Protein AF-A0A7J7GNB8-F1 (afdb_monomer)

Sequence (179 aa):
MQMRELYEKSVKMEMDCGGVETMRVELQQVHADVKELTATRQELTAQVQAMTQDLARVTADLQQAPALKEEIEFLKQHIYTLKVPQVEGASNIFMKTHWSQKLLYRRLNLNELVTNVPIYNTTSGLSFTFRRWATKKTAGSTKNGRDSKPKNLGVKKFGGERVIPGNIIVRQRGTHFHP

Radius of gyration: 41.98 Å; Cα contacts (8 Å, |Δi|>4): 20; chains: 1; bounding box: 108×45×122 Å

Structure (mmCIF, N/CA/C/O backbone):
data_AF-A0A7J7GNB8-F1
#
_entry.id   AF-A0A7J7GNB8-F1
#
loop_
_atom_site.group_PDB
_atom_site.id
_atom_site.type_symbol
_atom_site.label_atom_id
_atom_site.label_alt_id
_atom_site.label_comp_id
_atom_site.label_asym_id
_atom_site.label_entity_id
_atom_site.label_seq_id
_atom_site.pdbx_PDB_ins_code
_atom_site.Cartn_x
_atom_site.Cartn_y
_atom_site.Cartn_z
_atom_site.occupancy
_atom_site.B_iso_or_equiv
_atom_site.auth_seq_id
_atom_site.auth_comp_id
_atom_site.auth_asym_id
_atom_site.auth_atom_id
_atom_site.pdbx_PDB_model_num
ATOM 1 N N . MET A 1 1 ? 46.924 1.437 -67.254 1.00 71.69 1 MET A N 1
ATOM 2 C CA . MET A 1 1 ? 47.395 1.244 -65.863 1.00 71.69 1 MET A CA 1
ATOM 3 C C . MET A 1 1 ? 46.577 2.092 -64.889 1.00 71.69 1 MET A C 1
ATOM 5 O O . MET A 1 1 ? 45.862 1.515 -64.088 1.00 71.69 1 MET A O 1
ATOM 9 N N . GLN A 1 2 ? 46.530 3.418 -65.062 1.00 86.44 2 GLN A N 1
ATOM 10 C CA . GLN A 1 2 ? 45.807 4.360 -64.183 1.00 86.44 2 GLN A CA 1
ATOM 11 C C . GLN A 1 2 ? 44.312 4.053 -63.949 1.00 86.44 2 GLN A C 1
ATOM 13 O O . GLN A 1 2 ? 43.832 4.164 -62.828 1.00 86.44 2 GLN A O 1
ATOM 18 N N . MET A 1 3 ? 43.570 3.616 -64.974 1.00 92.19 3 MET A N 1
ATOM 19 C CA . MET A 1 3 ? 42.132 3.319 -64.837 1.00 92.19 3 MET A CA 1
ATOM 20 C C . MET A 1 3 ? 41.835 2.174 -63.852 1.00 92.19 3 MET A C 1
ATOM 22 O O . MET A 1 3 ? 40.830 2.200 -63.151 1.00 92.19 3 MET A O 1
ATOM 26 N N . ARG A 1 4 ? 42.726 1.177 -63.771 1.00 91.38 4 ARG A N 1
ATOM 27 C CA . ARG A 1 4 ? 42.587 0.043 -62.846 1.00 91.38 4 ARG A CA 1
ATOM 28 C C . ARG A 1 4 ? 42.812 0.483 -61.399 1.00 91.38 4 ARG A C 1
ATOM 30 O O . ARG A 1 4 ? 42.028 0.127 -60.532 1.00 91.38 4 ARG A O 1
ATOM 37 N N . GLU A 1 5 ? 43.827 1.310 -61.164 1.00 92.12 5 GLU A N 1
ATOM 38 C CA . GLU A 1 5 ? 44.117 1.865 -59.837 1.00 92.12 5 GLU A CA 1
ATOM 39 C C . GLU A 1 5 ? 42.980 2.755 -59.320 1.00 92.12 5 GLU A C 1
ATOM 41 O O . GLU A 1 5 ? 42.685 2.754 -58.127 1.00 92.12 5 GLU A O 1
ATOM 46 N N . LEU A 1 6 ? 42.326 3.513 -60.208 1.00 92.19 6 LEU A N 1
ATOM 47 C CA . LEU A 1 6 ? 41.153 4.315 -59.852 1.00 92.19 6 LEU A CA 1
ATOM 48 C C . LEU A 1 6 ? 39.960 3.441 -59.447 1.00 92.19 6 LEU A C 1
ATOM 50 O O . LEU A 1 6 ? 39.294 3.759 -58.467 1.00 92.19 6 LEU A O 1
ATOM 54 N N . TYR A 1 7 ? 39.728 2.331 -60.152 1.00 93.75 7 TYR A N 1
ATOM 55 C CA . TYR A 1 7 ? 38.665 1.381 -59.818 1.00 93.75 7 TYR A CA 1
ATOM 56 C C . TYR A 1 7 ? 38.928 0.649 -58.493 1.00 93.75 7 TYR A C 1
ATOM 58 O O . TYR A 1 7 ? 38.047 0.528 -57.650 1.00 93.75 7 TYR A O 1
ATOM 66 N N . GLU A 1 8 ? 40.161 0.203 -58.252 1.00 94.12 8 GLU A N 1
ATOM 67 C CA . GLU A 1 8 ? 40.524 -0.436 -56.979 1.00 94.12 8 GLU A CA 1
ATOM 68 C C . GLU A 1 8 ? 40.370 0.534 -55.795 1.00 94.12 8 GLU A C 1
ATOM 70 O O . GLU A 1 8 ? 39.886 0.150 -54.728 1.00 94.12 8 GLU A O 1
ATOM 75 N N . LYS A 1 9 ? 40.704 1.818 -55.994 1.00 95.00 9 LYS A N 1
ATOM 76 C CA . LYS A 1 9 ? 40.443 2.874 -55.006 1.00 95.00 9 LYS A CA 1
ATOM 77 C C . LYS A 1 9 ? 38.950 3.118 -54.792 1.00 95.00 9 LYS A C 1
ATOM 79 O O . LYS A 1 9 ? 38.557 3.288 -53.642 1.00 95.00 9 LYS A O 1
ATOM 84 N N . SER A 1 10 ? 38.127 3.124 -55.845 1.00 92.81 10 SER A N 1
ATOM 85 C CA . SER A 1 10 ? 36.680 3.338 -55.700 1.00 92.81 10 SER A CA 1
ATOM 86 C C . SER A 1 10 ? 36.014 2.194 -54.942 1.00 92.81 10 SER A C 1
ATOM 88 O O . SER A 1 10 ? 35.255 2.456 -54.019 1.00 92.81 10 SER A O 1
ATOM 90 N N . VAL A 1 11 ? 36.367 0.941 -55.246 1.00 93.75 11 VAL A N 1
ATOM 91 C CA . VAL A 1 11 ? 35.844 -0.233 -54.527 1.00 93.75 11 VAL A CA 1
ATOM 92 C C . VAL A 1 11 ? 36.234 -0.184 -53.050 1.00 93.75 11 VAL A C 1
ATOM 94 O O . VAL A 1 11 ? 35.399 -0.414 -52.179 1.00 93.75 11 VAL A O 1
ATOM 97 N N . LYS A 1 12 ? 37.485 0.177 -52.742 1.00 93.75 12 LYS A N 1
ATOM 98 C CA . LYS A 1 12 ? 37.917 0.343 -51.351 1.00 93.75 12 LYS A CA 1
ATOM 99 C C . LYS A 1 12 ? 37.142 1.458 -50.639 1.00 93.75 12 LYS A C 1
ATOM 101 O O . LYS A 1 12 ? 36.699 1.254 -49.516 1.00 93.75 12 LYS A O 1
ATOM 106 N N . MET A 1 13 ? 36.939 2.602 -51.296 1.00 91.88 13 MET A N 1
ATOM 107 C CA . MET A 1 13 ? 36.134 3.695 -50.744 1.00 91.88 13 MET A CA 1
ATOM 108 C C . MET A 1 13 ? 34.676 3.286 -50.513 1.00 91.88 13 MET A C 1
ATOM 110 O O . MET A 1 13 ? 34.113 3.658 -49.493 1.00 91.88 13 MET A O 1
ATOM 114 N N . GLU A 1 14 ? 34.069 2.506 -51.410 1.00 91.38 14 GLU A N 1
ATOM 115 C CA . GLU A 1 14 ? 32.712 1.977 -51.221 1.00 91.38 14 GLU A CA 1
ATOM 116 C C . GLU A 1 14 ? 32.628 1.052 -49.998 1.00 91.38 14 GLU A C 1
ATOM 118 O O . GLU A 1 14 ? 31.689 1.161 -49.207 1.00 91.38 14 GLU A O 1
ATOM 123 N N . MET A 1 15 ? 33.633 0.194 -49.794 1.00 91.56 15 MET A N 1
ATOM 124 C CA . MET A 1 15 ? 33.722 -0.655 -48.601 1.00 91.56 15 MET A CA 1
ATOM 125 C C . MET A 1 15 ? 33.897 0.170 -47.317 1.00 91.56 15 MET A C 1
ATOM 127 O O . MET A 1 15 ? 33.187 -0.068 -46.338 1.00 91.56 15 MET A O 1
ATOM 131 N N . ASP A 1 16 ? 34.793 1.162 -47.329 1.00 93.44 16 ASP A N 1
ATOM 132 C CA . ASP A 1 16 ? 35.024 2.062 -46.194 1.00 93.44 16 ASP A CA 1
ATOM 133 C C . ASP A 1 16 ? 33.752 2.876 -45.869 1.00 93.44 16 ASP A C 1
ATOM 135 O O . ASP A 1 16 ? 33.379 3.012 -44.703 1.00 93.44 16 ASP A O 1
ATOM 139 N N . CYS A 1 17 ? 33.022 3.354 -46.885 1.00 90.56 17 CYS A N 1
ATOM 140 C CA . CYS A 1 17 ? 31.737 4.040 -46.718 1.00 90.56 17 CYS A CA 1
ATOM 141 C C . CYS A 1 17 ? 30.661 3.137 -46.097 1.00 90.56 17 CYS A C 1
ATOM 143 O O . CYS A 1 17 ? 29.913 3.597 -45.234 1.00 90.56 17 CYS A O 1
ATOM 145 N N . GLY A 1 18 ? 30.598 1.860 -46.484 1.00 90.81 18 GLY A N 1
ATOM 146 C CA . GLY A 1 18 ? 29.686 0.890 -45.873 1.00 90.81 18 GLY A CA 1
ATOM 147 C C . GLY A 1 18 ? 29.959 0.689 -44.380 1.00 90.81 18 GLY A C 1
ATOM 148 O O . GLY A 1 18 ? 29.028 0.715 -43.577 1.00 90.81 18 GLY A O 1
ATOM 149 N N . GLY A 1 19 ? 31.234 0.571 -43.991 1.00 92.19 19 GLY A N 1
ATOM 150 C CA . GLY A 1 19 ? 31.631 0.477 -42.580 1.00 92.19 19 GLY A CA 1
ATOM 151 C C . GLY A 1 19 ? 31.323 1.745 -41.772 1.00 92.19 19 GLY A C 1
ATOM 152 O O . GLY A 1 19 ? 30.976 1.677 -40.593 1.00 92.19 19 GLY A O 1
ATOM 153 N N . VAL A 1 20 ? 31.397 2.922 -42.397 1.00 93.56 20 VAL A N 1
ATOM 154 C CA . VAL A 1 20 ? 30.980 4.182 -41.759 1.00 93.56 20 VAL A CA 1
ATOM 155 C C . VAL A 1 20 ? 29.468 4.223 -41.533 1.00 93.56 20 VAL A C 1
ATOM 157 O O . VAL A 1 20 ? 29.025 4.684 -40.479 1.00 93.56 20 VAL A O 1
ATOM 160 N N . GLU A 1 21 ? 28.671 3.707 -42.467 1.00 93.12 21 GLU A N 1
ATOM 161 C CA . GLU A 1 21 ? 27.214 3.676 -42.318 1.00 93.12 21 GLU A CA 1
ATOM 162 C C . GLU A 1 21 ? 26.766 2.707 -41.213 1.00 93.12 21 GLU A C 1
ATOM 164 O O . GLU A 1 21 ? 25.868 3.036 -40.437 1.00 93.12 21 GLU A O 1
ATOM 169 N N . THR A 1 22 ? 27.437 1.561 -41.043 1.00 94.38 22 THR A N 1
ATOM 170 C CA . THR A 1 22 ? 27.149 0.658 -39.913 1.00 94.38 22 THR A CA 1
ATOM 171 C C . THR A 1 22 ? 27.445 1.327 -38.572 1.00 94.38 22 THR A C 1
ATOM 173 O O . THR A 1 22 ? 26.598 1.310 -37.679 1.00 94.38 22 THR A O 1
ATOM 176 N N . MET A 1 23 ? 28.592 2.007 -38.448 1.00 94.75 23 MET A N 1
ATOM 177 C CA . MET A 1 23 ? 28.928 2.765 -37.235 1.00 94.75 23 MET A CA 1
ATOM 178 C C . MET A 1 23 ? 27.923 3.891 -36.961 1.00 94.75 23 MET A C 1
ATOM 180 O O . MET A 1 23 ? 27.594 4.170 -35.809 1.00 94.75 23 MET A O 1
ATOM 184 N N . ARG A 1 24 ? 27.403 4.544 -38.007 1.00 96.50 24 ARG A N 1
ATOM 185 C CA . ARG A 1 24 ? 26.375 5.583 -37.872 1.00 96.50 24 ARG A CA 1
ATOM 186 C C . ARG A 1 24 ? 25.093 5.027 -37.252 1.00 96.50 24 ARG A C 1
ATOM 188 O O . ARG A 1 24 ? 24.539 5.669 -36.359 1.00 96.50 24 ARG A O 1
ATOM 195 N N . VAL A 1 25 ? 24.628 3.864 -37.706 1.00 96.94 25 VAL A N 1
ATOM 196 C CA . VAL A 1 25 ? 23.420 3.215 -37.171 1.00 96.94 25 VAL A CA 1
ATOM 197 C C . VAL A 1 25 ? 23.623 2.806 -35.711 1.00 96.94 25 VAL A C 1
ATOM 199 O O . VAL A 1 25 ? 22.766 3.083 -34.874 1.00 96.94 25 VAL A O 1
ATOM 202 N N . GLU A 1 26 ? 24.778 2.232 -35.372 1.00 96.94 26 GLU A N 1
ATOM 203 C CA . GLU A 1 26 ? 25.113 1.881 -33.986 1.00 96.94 26 GLU A CA 1
ATOM 204 C C . GLU A 1 26 ? 25.157 3.115 -33.075 1.00 96.94 26 GLU A C 1
ATOM 206 O O . GLU A 1 26 ? 24.592 3.100 -31.984 1.00 96.94 26 GLU A O 1
ATOM 211 N N . LEU A 1 27 ? 25.745 4.226 -33.533 1.00 96.81 27 LEU A N 1
ATOM 212 C CA . LEU A 1 27 ? 25.749 5.487 -32.784 1.00 96.81 27 LEU A CA 1
ATOM 213 C C . LEU A 1 27 ? 24.339 6.052 -32.577 1.00 96.81 27 LEU A C 1
ATOM 215 O O . LEU A 1 27 ? 24.042 6.591 -31.509 1.00 96.81 27 LEU A O 1
ATOM 219 N N . GLN A 1 28 ? 23.464 5.936 -33.578 1.00 96.56 28 GLN A N 1
ATOM 220 C CA . GLN A 1 28 ? 22.063 6.337 -33.442 1.00 96.56 28 GLN A CA 1
ATOM 221 C C . GLN A 1 28 ? 21.335 5.485 -32.400 1.00 96.56 28 GLN A C 1
ATOM 223 O O . GLN A 1 28 ? 20.591 6.044 -31.590 1.00 96.56 28 GLN A O 1
ATOM 228 N N . GLN A 1 29 ? 21.591 4.175 -32.383 1.00 97.12 29 GLN A N 1
ATOM 229 C CA . GLN A 1 29 ? 21.039 3.269 -31.381 1.00 97.12 29 GLN A CA 1
ATOM 230 C C . GLN A 1 29 ? 21.546 3.614 -29.978 1.00 97.12 29 GLN A C 1
ATOM 232 O O . GLN A 1 29 ? 20.742 3.842 -29.082 1.00 97.12 29 GLN A O 1
ATOM 237 N N . VAL A 1 30 ? 22.861 3.772 -29.799 1.00 98.12 30 VAL A N 1
ATOM 238 C CA . VAL A 1 30 ? 23.454 4.164 -28.510 1.00 98.12 30 VAL A CA 1
ATOM 239 C C . VAL A 1 30 ? 22.873 5.488 -28.016 1.00 98.12 30 VAL A C 1
ATOM 241 O O . VAL A 1 30 ? 22.587 5.645 -26.833 1.00 98.12 30 VAL A O 1
ATOM 244 N N . HIS A 1 31 ? 22.656 6.456 -28.906 1.00 98.00 31 HIS A N 1
ATOM 245 C CA . HIS A 1 31 ? 22.039 7.722 -28.528 1.00 98.00 31 HIS A CA 1
ATOM 246 C C . HIS A 1 31 ? 20.570 7.566 -28.091 1.00 98.00 31 HIS A C 1
ATOM 248 O O . HIS A 1 31 ? 20.122 8.291 -27.199 1.00 98.00 31 HIS A O 1
ATOM 254 N N . ALA A 1 32 ? 19.817 6.638 -28.689 1.00 97.69 32 ALA A N 1
ATOM 255 C CA . ALA A 1 32 ? 18.470 6.296 -28.233 1.00 97.69 32 ALA A CA 1
ATOM 256 C C . ALA A 1 32 ? 18.504 5.636 -26.845 1.00 97.69 32 ALA A C 1
ATOM 258 O O . ALA A 1 32 ? 17.798 6.092 -25.944 1.00 97.69 32 ALA A O 1
ATOM 259 N N . ASP A 1 33 ? 19.397 4.668 -26.642 1.00 97.94 33 ASP A N 1
ATOM 260 C CA . ASP A 1 33 ? 19.565 3.972 -25.364 1.00 97.94 33 ASP A CA 1
ATOM 261 C C . ASP A 1 33 ? 19.976 4.950 -24.252 1.00 97.94 33 ASP A C 1
ATOM 263 O O . ASP A 1 33 ? 19.414 4.942 -23.160 1.00 97.94 33 ASP A O 1
ATOM 267 N N . VAL A 1 34 ? 20.905 5.875 -24.529 1.00 97.81 34 VAL A N 1
ATOM 268 C CA . VAL A 1 34 ? 21.310 6.917 -23.572 1.00 97.81 34 VAL A CA 1
ATOM 269 C C . VAL A 1 34 ? 20.123 7.792 -23.175 1.00 97.81 34 VAL A C 1
ATOM 271 O O . VAL A 1 34 ? 19.977 8.113 -21.996 1.00 97.81 34 VAL A O 1
ATOM 274 N N . LYS A 1 35 ? 19.243 8.158 -24.114 1.00 97.81 35 LYS A N 1
ATOM 275 C CA . LYS A 1 35 ? 18.029 8.921 -23.787 1.00 97.81 35 LYS A CA 1
ATOM 276 C C . LYS A 1 35 ? 17.108 8.137 -22.858 1.00 97.81 35 LYS A C 1
ATOM 278 O O . LYS A 1 35 ? 16.648 8.696 -21.861 1.00 97.81 35 LYS A O 1
ATOM 283 N N . GLU A 1 36 ? 16.884 6.858 -23.130 1.00 97.69 36 GLU A N 1
ATOM 284 C CA . GLU A 1 36 ? 16.064 6.002 -22.272 1.00 97.69 36 GLU A CA 1
ATOM 285 C C . GLU A 1 36 ? 16.681 5.839 -20.873 1.00 97.69 36 GLU A C 1
ATOM 287 O O . GLU A 1 36 ? 16.005 6.055 -19.864 1.00 97.69 36 GLU A O 1
ATOM 292 N N . LEU A 1 37 ? 17.991 5.582 -20.789 1.00 97.62 37 LEU A N 1
ATOM 293 C CA . LEU A 1 37 ? 18.714 5.527 -19.516 1.00 97.62 37 LEU A CA 1
ATOM 294 C C . LEU A 1 37 ? 18.640 6.853 -18.748 1.00 97.62 37 LEU A C 1
ATOM 296 O O . LEU A 1 37 ? 18.547 6.858 -17.520 1.00 97.62 37 LEU A O 1
ATOM 300 N N . THR A 1 38 ? 18.671 7.999 -19.432 1.00 97.69 38 THR A N 1
ATOM 301 C CA . THR A 1 38 ? 18.518 9.292 -18.750 1.00 97.69 38 THR A CA 1
ATOM 302 C C . THR A 1 38 ? 17.114 9.489 -18.189 1.00 97.69 38 THR A C 1
ATOM 304 O O . THR A 1 38 ? 16.990 10.017 -17.083 1.00 97.69 38 THR A O 1
ATOM 307 N N . ALA A 1 39 ? 16.076 9.025 -18.891 1.00 97.56 39 ALA A N 1
ATOM 308 C CA . ALA A 1 39 ? 14.700 9.081 -18.408 1.00 97.56 39 ALA A CA 1
ATOM 309 C C . ALA A 1 39 ? 14.502 8.181 -17.177 1.00 97.56 39 ALA A C 1
ATOM 311 O O . ALA A 1 39 ? 14.007 8.643 -16.149 1.00 97.56 39 ALA A O 1
ATOM 312 N N . THR A 1 40 ? 14.978 6.932 -17.226 1.00 97.75 40 THR A N 1
ATOM 313 C CA . THR A 1 40 ? 14.886 6.006 -16.082 1.00 97.75 40 THR A CA 1
ATOM 314 C C . THR A 1 40 ? 15.691 6.505 -14.881 1.00 97.75 40 THR A C 1
ATOM 316 O O . THR A 1 40 ? 15.222 6.440 -13.744 1.00 97.75 40 THR A O 1
ATOM 319 N N . ARG A 1 41 ? 16.872 7.101 -15.105 1.00 97.50 41 ARG A N 1
ATOM 320 C CA . ARG A 1 41 ? 17.644 7.758 -14.039 1.00 97.50 41 ARG A CA 1
ATOM 321 C C . ARG A 1 41 ? 16.844 8.882 -13.376 1.00 97.50 41 ARG A C 1
ATOM 323 O O . ARG A 1 41 ? 16.878 8.987 -12.148 1.00 97.50 41 ARG A O 1
ATOM 330 N N . GLN A 1 42 ? 16.171 9.728 -14.158 1.00 97.75 42 GLN A N 1
ATOM 331 C CA . GLN A 1 42 ? 15.348 10.830 -13.640 1.00 97.75 42 GLN A CA 1
ATOM 332 C C . GLN A 1 42 ? 14.179 10.309 -12.796 1.00 97.75 42 GLN A C 1
ATOM 334 O O . GLN A 1 42 ? 13.932 10.821 -11.705 1.00 97.75 42 GLN A O 1
ATOM 339 N N . GLU A 1 43 ? 13.512 9.246 -13.246 1.00 97.50 43 GLU A N 1
ATOM 340 C CA . GLU A 1 43 ? 12.431 8.612 -12.489 1.00 97.50 43 GLU A CA 1
ATOM 341 C C . GLU A 1 43 ? 12.928 8.028 -11.160 1.00 97.50 43 GLU A C 1
ATOM 343 O O . GLU A 1 43 ? 12.364 8.314 -10.103 1.00 97.50 43 GLU A O 1
ATOM 348 N N . LEU A 1 44 ? 14.033 7.276 -11.179 1.00 96.62 44 LEU A N 1
ATOM 349 C CA . LEU A 1 44 ? 14.628 6.720 -9.961 1.00 96.62 44 LEU A CA 1
ATOM 350 C C . LEU A 1 44 ? 15.077 7.817 -8.988 1.00 96.62 44 LEU A C 1
ATOM 352 O O . LEU A 1 44 ? 14.916 7.672 -7.777 1.00 96.62 44 LEU A O 1
ATOM 356 N N . THR A 1 45 ? 15.601 8.941 -9.488 1.00 97.19 45 THR A N 1
ATOM 357 C CA . THR A 1 45 ? 15.948 10.078 -8.617 1.00 97.19 45 THR A CA 1
ATOM 358 C C . THR A 1 45 ? 14.711 10.719 -7.994 1.00 97.19 45 THR A C 1
ATOM 360 O O . THR A 1 45 ? 14.750 11.045 -6.807 1.00 97.19 45 THR A O 1
ATOM 363 N N . ALA A 1 46 ? 13.604 10.832 -8.731 1.00 97.00 46 ALA A N 1
ATOM 364 C CA . ALA A 1 46 ? 12.333 11.289 -8.174 1.00 97.00 46 ALA A CA 1
ATOM 365 C C . ALA A 1 46 ? 11.797 10.325 -7.096 1.00 97.00 46 ALA A C 1
ATOM 367 O O . ALA A 1 46 ? 11.381 10.773 -6.026 1.00 97.00 46 ALA A O 1
ATOM 368 N N . GLN A 1 47 ? 11.876 9.007 -7.318 1.00 97.62 47 GLN A N 1
ATOM 369 C CA . GLN A 1 47 ? 11.480 8.003 -6.320 1.00 97.62 47 GLN A CA 1
ATOM 370 C C . GLN A 1 47 ? 12.331 8.088 -5.045 1.00 97.62 47 GLN A C 1
ATOM 372 O O . GLN A 1 47 ? 11.796 8.063 -3.937 1.00 97.62 47 GLN A O 1
ATOM 377 N N . VAL A 1 48 ? 13.652 8.245 -5.176 1.00 96.88 48 VAL A N 1
ATOM 378 C CA . VAL A 1 48 ? 14.551 8.415 -4.022 1.00 96.88 48 VAL A CA 1
ATOM 379 C C . VAL A 1 48 ? 14.228 9.694 -3.246 1.00 96.88 48 VAL A C 1
ATOM 381 O O . VAL A 1 48 ? 14.217 9.671 -2.014 1.00 96.88 48 VAL A O 1
ATOM 384 N N . GLN A 1 49 ? 13.918 10.799 -3.927 1.00 97.19 49 GLN A N 1
ATOM 385 C CA . GLN A 1 49 ? 13.478 12.032 -3.267 1.00 97.19 49 GLN A CA 1
ATOM 386 C C . GLN A 1 49 ? 12.164 11.836 -2.502 1.00 97.19 49 GLN A C 1
ATOM 388 O O . GLN A 1 49 ? 12.069 12.268 -1.353 1.00 97.19 49 GLN A O 1
ATOM 393 N N . ALA A 1 50 ? 11.186 11.140 -3.091 1.00 95.25 50 ALA A N 1
ATOM 394 C CA . ALA A 1 50 ? 9.925 10.824 -2.423 1.00 95.25 50 ALA A CA 1
ATOM 395 C C . ALA A 1 50 ? 10.148 9.962 -1.168 1.00 95.25 50 ALA A C 1
ATOM 397 O O . ALA A 1 50 ? 9.696 10.325 -0.083 1.00 95.25 50 ALA A O 1
ATOM 398 N N . MET A 1 51 ? 10.942 8.888 -1.273 1.00 91.62 51 MET A N 1
ATOM 399 C CA . MET A 1 51 ? 11.291 8.048 -0.119 1.00 91.62 51 MET A CA 1
ATOM 400 C C . MET A 1 51 ? 12.027 8.835 0.971 1.00 91.62 51 MET A C 1
ATOM 402 O O . MET A 1 51 ? 11.790 8.625 2.157 1.00 91.62 51 MET A O 1
ATOM 406 N N . THR A 1 52 ? 12.894 9.775 0.590 1.00 96.38 52 THR A N 1
ATOM 407 C CA . THR A 1 52 ? 13.618 10.626 1.547 1.00 96.38 52 THR A CA 1
ATOM 408 C C . THR A 1 52 ? 12.659 11.540 2.318 1.00 96.38 52 THR A C 1
ATOM 410 O O . THR A 1 52 ? 12.807 11.711 3.528 1.00 96.38 52 THR A O 1
ATOM 413 N N . GLN A 1 53 ? 11.639 12.089 1.649 1.00 96.44 53 GLN A N 1
ATOM 414 C CA . GLN A 1 53 ? 10.592 12.877 2.305 1.00 96.44 53 GLN A CA 1
ATOM 415 C C . GLN A 1 53 ? 9.747 12.024 3.256 1.00 96.44 53 GLN A C 1
ATOM 417 O O . GLN A 1 53 ? 9.450 12.461 4.368 1.00 96.44 53 GLN A O 1
ATOM 422 N N . ASP A 1 54 ? 9.391 10.802 2.859 1.00 93.94 54 ASP A N 1
ATOM 423 C CA . ASP A 1 54 ? 8.624 9.897 3.716 1.00 93.94 54 ASP A CA 1
ATOM 424 C C . ASP A 1 54 ? 9.421 9.467 4.953 1.00 93.94 54 ASP A C 1
ATOM 426 O O . ASP A 1 54 ? 8.877 9.450 6.059 1.00 93.94 54 ASP A O 1
ATOM 430 N N . LEU A 1 55 ? 10.729 9.225 4.817 1.00 93.19 55 LEU A N 1
ATOM 431 C CA . LEU A 1 55 ? 11.607 8.988 5.965 1.00 93.19 55 LEU A CA 1
ATOM 432 C C . LEU A 1 55 ? 11.639 10.188 6.921 1.00 93.19 55 LEU A C 1
ATOM 434 O O . LEU A 1 55 ? 11.612 9.997 8.139 1.00 93.19 55 LEU A O 1
ATOM 438 N N . ALA A 1 56 ? 11.646 11.418 6.401 1.00 93.50 56 ALA A N 1
ATOM 439 C CA . ALA A 1 56 ? 11.578 12.619 7.232 1.00 93.50 56 ALA A CA 1
ATOM 440 C C . ALA A 1 56 ? 10.242 12.719 7.993 1.00 93.50 56 ALA A C 1
ATOM 442 O O . ALA A 1 56 ? 10.243 13.025 9.187 1.00 93.50 56 ALA A O 1
ATOM 443 N N . ARG A 1 57 ? 9.114 12.391 7.345 1.00 93.00 57 ARG A N 1
ATOM 444 C CA . ARG A 1 57 ? 7.785 12.344 7.987 1.00 93.00 57 ARG A CA 1
ATOM 445 C C . ARG A 1 57 ? 7.732 11.307 9.106 1.00 93.00 57 ARG A C 1
ATOM 447 O O . ARG A 1 57 ? 7.387 11.647 10.232 1.00 93.00 57 ARG A O 1
ATOM 454 N N . VAL A 1 58 ? 8.158 10.073 8.830 1.00 90.12 58 VAL A N 1
ATOM 455 C CA . VAL A 1 58 ? 8.190 8.995 9.835 1.00 90.12 58 VAL A CA 1
ATOM 456 C C . VAL A 1 58 ? 9.104 9.361 11.006 1.00 90.12 58 VAL A C 1
ATOM 458 O O . VAL A 1 58 ? 8.785 9.074 12.157 1.00 90.12 58 VAL A O 1
ATOM 461 N N . THR A 1 59 ? 10.221 10.040 10.741 1.00 91.25 59 THR A N 1
ATOM 462 C CA . THR A 1 59 ? 11.112 10.528 11.802 1.00 91.25 59 THR A CA 1
ATOM 463 C C . THR A 1 59 ? 10.416 11.569 12.688 1.00 91.25 59 THR A C 1
ATOM 465 O O . THR A 1 59 ? 10.562 11.513 13.908 1.00 91.25 59 THR A O 1
ATOM 468 N N . ALA A 1 60 ? 9.615 12.473 12.114 1.00 91.19 60 ALA A N 1
ATOM 469 C CA . ALA A 1 60 ? 8.823 13.442 12.876 1.00 91.19 60 ALA A CA 1
ATOM 470 C C . ALA A 1 60 ? 7.706 12.777 13.706 1.00 91.19 60 ALA A C 1
ATOM 472 O O . ALA A 1 60 ? 7.459 13.180 14.842 1.00 91.19 60 ALA A O 1
ATOM 473 N N . ASP A 1 61 ? 7.068 11.724 13.193 1.00 84.88 61 ASP A N 1
ATOM 474 C CA . ASP A 1 61 ? 6.078 10.949 13.955 1.00 84.88 61 ASP A CA 1
ATOM 475 C C . ASP A 1 61 ? 6.733 10.190 15.120 1.00 84.88 61 ASP A C 1
ATOM 477 O O . ASP A 1 61 ? 6.205 10.149 16.234 1.00 84.88 61 ASP A O 1
ATOM 481 N N . LEU A 1 62 ? 7.934 9.640 14.908 1.00 80.12 62 LEU A N 1
ATOM 482 C CA . LEU A 1 62 ? 8.713 8.993 15.967 1.00 80.12 62 LEU A CA 1
ATOM 483 C C . LEU A 1 62 ? 9.145 9.978 17.062 1.00 80.12 62 LEU A C 1
ATOM 485 O O . LEU A 1 62 ? 9.189 9.595 18.232 1.00 80.12 62 LEU A O 1
ATOM 489 N N . GLN A 1 63 ? 9.400 11.245 16.724 1.00 88.81 63 GLN A N 1
ATOM 490 C CA . GLN A 1 63 ? 9.672 12.293 17.717 1.00 88.81 63 GLN A CA 1
ATOM 491 C C . GLN A 1 63 ? 8.470 12.575 18.636 1.00 88.81 63 GLN A C 1
ATOM 493 O O . GLN A 1 63 ? 8.670 13.045 19.754 1.00 88.81 63 GLN A O 1
ATOM 498 N N . GLN A 1 64 ? 7.240 12.246 18.224 1.00 84.50 64 GLN A N 1
ATOM 499 C CA . GLN A 1 64 ? 6.028 12.412 19.044 1.00 84.50 64 GLN A CA 1
ATOM 500 C C . GLN A 1 64 ? 5.760 11.222 19.985 1.00 84.50 64 GLN A C 1
ATOM 502 O O . GLN A 1 64 ? 5.034 11.355 20.973 1.00 84.50 64 GLN A O 1
ATOM 507 N N . ALA A 1 65 ? 6.368 10.060 19.729 1.00 77.06 65 ALA A N 1
ATOM 508 C CA . ALA A 1 65 ? 6.242 8.869 20.570 1.00 77.06 65 ALA A CA 1
ATOM 509 C C . ALA A 1 65 ? 6.562 9.078 22.073 1.00 77.06 65 ALA A C 1
ATOM 511 O O . ALA A 1 65 ? 5.829 8.518 22.896 1.00 77.06 65 ALA A O 1
ATOM 512 N N . PRO A 1 66 ? 7.594 9.847 22.491 1.00 83.31 66 PRO A N 1
ATOM 513 C CA . PRO A 1 66 ? 7.843 10.109 23.912 1.00 83.31 66 PRO A CA 1
ATOM 514 C C . PRO A 1 66 ? 6.701 10.869 24.598 1.00 83.31 66 PRO A C 1
ATOM 516 O O . PRO A 1 66 ? 6.319 10.483 25.699 1.00 83.31 66 PRO A O 1
ATOM 519 N N . ALA A 1 67 ? 6.087 11.859 23.941 1.00 83.12 67 ALA A N 1
ATOM 520 C CA . ALA A 1 67 ? 4.967 12.611 24.516 1.00 83.12 67 ALA A CA 1
ATOM 521 C C . ALA A 1 67 ? 3.742 11.711 24.764 1.00 83.12 67 ALA A C 1
ATOM 523 O O . ALA A 1 67 ? 3.135 11.743 25.833 1.00 83.12 67 ALA A O 1
ATOM 524 N N . LEU A 1 68 ? 3.426 10.824 23.813 1.00 75.94 68 LEU A N 1
ATOM 525 C CA . LEU A 1 68 ? 2.363 9.826 23.985 1.00 75.94 68 LEU A CA 1
ATOM 526 C C . LEU A 1 68 ? 2.684 8.829 25.108 1.00 75.94 68 LEU A C 1
ATOM 528 O O . LEU A 1 68 ? 1.791 8.392 25.835 1.00 75.94 68 LEU A O 1
ATOM 532 N N . LYS A 1 69 ? 3.960 8.461 25.270 1.00 79.44 69 LYS A N 1
ATOM 533 C CA . LYS A 1 69 ? 4.406 7.584 26.358 1.00 79.44 69 LYS A CA 1
ATOM 534 C C . LYS A 1 69 ? 4.233 8.256 27.722 1.00 79.44 69 LYS A C 1
ATOM 536 O O . LYS A 1 69 ? 3.781 7.594 28.654 1.00 79.44 69 LYS A O 1
ATOM 541 N N . GLU A 1 70 ? 4.550 9.543 27.833 1.00 82.75 70 GLU A N 1
ATOM 542 C CA . GLU A 1 70 ? 4.337 10.331 29.051 1.00 82.75 70 GLU A CA 1
ATOM 543 C C . GLU A 1 70 ? 2.848 10.446 29.401 1.00 82.75 70 GLU A C 1
ATOM 545 O O . GLU A 1 70 ? 2.479 10.220 30.553 1.00 82.75 70 GLU A O 1
ATOM 550 N N . GLU A 1 71 ? 1.973 10.684 28.418 1.00 77.00 71 GLU A N 1
ATOM 551 C CA . GLU A 1 71 ? 0.520 10.712 28.637 1.00 77.00 71 GLU A CA 1
ATOM 552 C C . GLU A 1 71 ? -0.009 9.351 29.126 1.00 77.00 71 GLU A C 1
ATOM 554 O O . GLU A 1 71 ? -0.820 9.284 30.052 1.00 77.00 71 GLU A O 1
ATOM 559 N N . ILE A 1 72 ? 0.493 8.243 28.569 1.00 71.94 72 ILE A N 1
ATOM 560 C CA . ILE A 1 72 ? 0.143 6.889 29.025 1.00 71.94 72 ILE A CA 1
ATOM 561 C C . ILE A 1 72 ? 0.604 6.649 30.466 1.00 71.94 72 ILE A C 1
ATOM 563 O O . ILE A 1 72 ? -0.161 6.092 31.256 1.00 71.94 72 ILE A O 1
ATOM 567 N N . GLU A 1 73 ? 1.829 7.035 30.825 1.00 76.69 73 GLU A N 1
ATOM 568 C CA . GLU A 1 73 ? 2.330 6.878 32.196 1.00 76.69 73 GLU A CA 1
ATOM 569 C C . GLU A 1 73 ? 1.553 7.749 33.190 1.00 76.69 73 GLU A C 1
ATOM 571 O O . GLU A 1 73 ? 1.160 7.269 34.256 1.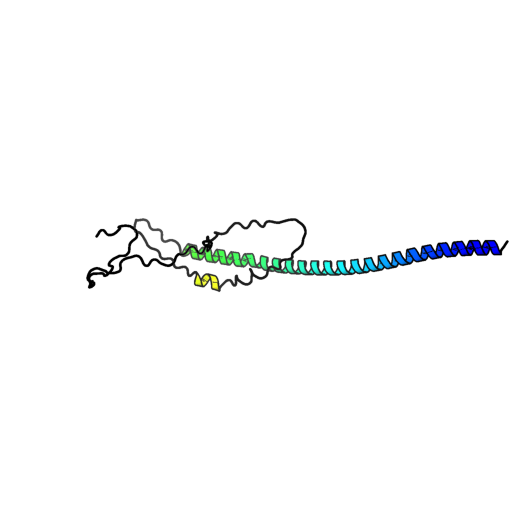00 76.69 73 GLU A O 1
ATOM 576 N N . PHE A 1 74 ? 1.213 8.980 32.809 1.00 76.94 74 PHE A N 1
ATOM 577 C CA . PHE A 1 74 ? 0.336 9.845 33.593 1.00 76.94 74 PHE A CA 1
ATOM 578 C C . PHE A 1 74 ? -1.042 9.203 33.825 1.00 76.94 74 PHE A C 1
ATOM 580 O O . PHE A 1 74 ? -1.532 9.141 34.957 1.00 76.94 74 PHE A O 1
ATOM 587 N N . LEU A 1 75 ? -1.670 8.663 32.775 1.00 73.81 75 LEU A N 1
ATOM 588 C CA . LEU A 1 75 ? -2.966 7.989 32.882 1.00 73.81 75 LEU A CA 1
ATOM 589 C C . LEU A 1 75 ? -2.890 6.713 33.729 1.00 73.81 75 LEU A C 1
ATOM 591 O O . LEU A 1 75 ? -3.803 6.444 34.511 1.00 73.81 75 LEU A O 1
ATOM 595 N N . LYS A 1 76 ? -1.802 5.940 33.624 1.00 66.94 76 LYS A N 1
ATOM 596 C CA . LYS A 1 76 ? -1.571 4.770 34.483 1.00 66.94 76 LYS A CA 1
ATOM 597 C C . LYS A 1 76 ? -1.545 5.169 35.952 1.00 66.94 76 LYS A C 1
ATOM 599 O O . LYS A 1 76 ? -2.240 4.534 36.740 1.00 66.94 76 LYS A O 1
ATOM 604 N N . GLN A 1 77 ? -0.815 6.224 36.316 1.00 62.91 77 GLN A N 1
ATOM 605 C CA . GLN A 1 77 ? -0.754 6.710 37.699 1.00 62.91 77 GLN A CA 1
ATOM 606 C C . GLN A 1 77 ? -2.150 7.044 38.251 1.00 62.91 77 GLN A C 1
ATOM 608 O O . GLN A 1 77 ? -2.475 6.634 39.362 1.00 62.91 77 GLN A O 1
ATOM 613 N N . HIS A 1 78 ? -3.017 7.675 37.452 1.00 57.22 78 HIS A N 1
ATOM 614 C CA . HIS A 1 78 ? -4.401 7.977 37.845 1.00 57.22 78 HIS A CA 1
ATOM 615 C C . HIS A 1 78 ? -5.276 6.725 37.994 1.00 57.22 78 HIS A C 1
ATOM 617 O O . HIS A 1 78 ? -6.161 6.668 38.844 1.00 57.22 78 HIS A O 1
ATOM 623 N N . ILE A 1 79 ? -5.038 5.692 37.186 1.00 56.06 79 ILE A N 1
ATOM 624 C CA . ILE A 1 79 ? -5.737 4.409 37.323 1.00 56.06 79 ILE A CA 1
ATOM 625 C C . ILE A 1 79 ? -5.294 3.685 38.602 1.00 56.06 79 ILE A C 1
ATOM 627 O O . ILE A 1 79 ? -6.139 3.100 39.279 1.00 56.06 79 ILE A O 1
ATOM 631 N N . TYR A 1 80 ? -4.003 3.731 38.951 1.00 50.84 80 TYR A N 1
ATOM 632 C CA . TYR A 1 80 ? -3.481 3.129 40.182 1.00 50.84 80 TYR A CA 1
ATOM 633 C C . TYR A 1 80 ? -3.994 3.837 41.440 1.00 50.84 80 TYR A C 1
ATOM 635 O O . TYR A 1 80 ? -4.365 3.159 42.388 1.00 50.84 80 TYR A O 1
ATOM 643 N N . THR A 1 81 ? -4.099 5.169 41.448 1.00 48.72 81 THR A N 1
ATOM 644 C CA . THR A 1 81 ? -4.664 5.903 42.597 1.00 48.72 81 THR A CA 1
ATOM 645 C C . THR A 1 81 ? -6.166 5.668 42.772 1.00 48.72 81 THR A C 1
ATOM 647 O O . THR A 1 81 ? -6.663 5.666 43.894 1.00 48.72 81 THR A O 1
ATOM 650 N N . LEU A 1 82 ? -6.896 5.413 41.681 1.00 47.03 82 LEU A N 1
ATOM 651 C CA . LEU A 1 82 ? -8.325 5.081 41.718 1.00 47.03 82 LEU A CA 1
ATOM 652 C C . LEU A 1 82 ? -8.609 3.612 42.080 1.00 47.03 82 LEU A C 1
ATOM 654 O O . LEU A 1 82 ? -9.728 3.288 42.484 1.00 47.03 82 LEU A O 1
ATOM 658 N N . LYS A 1 83 ? -7.633 2.707 41.940 1.00 47.66 83 LYS A N 1
ATOM 659 C CA . LYS A 1 83 ? -7.756 1.301 42.344 1.00 47.66 83 LYS A CA 1
ATOM 660 C C . LYS A 1 83 ? -6.955 1.037 43.621 1.00 47.66 83 LYS A C 1
ATOM 662 O O . LYS A 1 83 ? -5.764 0.773 43.546 1.00 47.66 83 LYS A O 1
ATOM 667 N N . VAL A 1 84 ? -7.679 0.990 44.745 1.00 42.66 84 VAL A N 1
ATOM 668 C CA . VAL A 1 84 ? -7.620 0.002 45.854 1.00 42.66 84 VAL A CA 1
ATOM 669 C C . VAL A 1 84 ? -7.895 0.701 47.195 1.00 42.66 84 VAL A C 1
ATOM 671 O O . VAL A 1 84 ? -7.018 1.372 47.729 1.00 42.66 84 VAL A O 1
ATOM 674 N N . PRO A 1 85 ? -9.065 0.475 47.815 1.00 42.50 85 PRO A N 1
ATOM 675 C CA . PRO A 1 85 ? -9.148 0.336 49.259 1.00 42.50 85 PRO A CA 1
ATOM 676 C C . PRO A 1 85 ? -8.795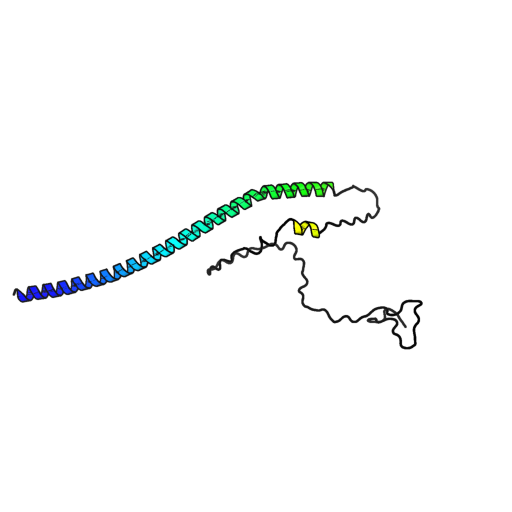 -1.112 49.637 1.00 42.50 85 PRO A C 1
ATOM 678 O O . PRO A 1 85 ? -9.385 -2.064 49.122 1.00 42.50 85 PRO A O 1
ATOM 681 N N . GLN A 1 86 ? -7.801 -1.276 50.508 1.00 46.56 86 GLN A N 1
ATOM 682 C CA . GLN A 1 86 ? -7.467 -2.551 51.141 1.00 46.56 86 GLN A CA 1
ATOM 683 C C . GLN A 1 86 ? -8.621 -2.934 52.079 1.00 46.56 86 GLN A C 1
ATOM 685 O O . GLN A 1 86 ? -9.025 -2.123 52.909 1.00 46.56 86 GLN A O 1
ATOM 690 N N . VAL A 1 87 ? -9.173 -4.142 51.938 1.00 46.47 87 VAL A N 1
ATOM 691 C CA . VAL A 1 87 ? -10.222 -4.647 52.836 1.00 46.47 87 VAL A CA 1
ATOM 692 C C . VAL A 1 87 ? -9.756 -5.971 53.423 1.00 46.47 87 VAL A C 1
ATOM 694 O O . VAL A 1 87 ? -9.791 -7.010 52.7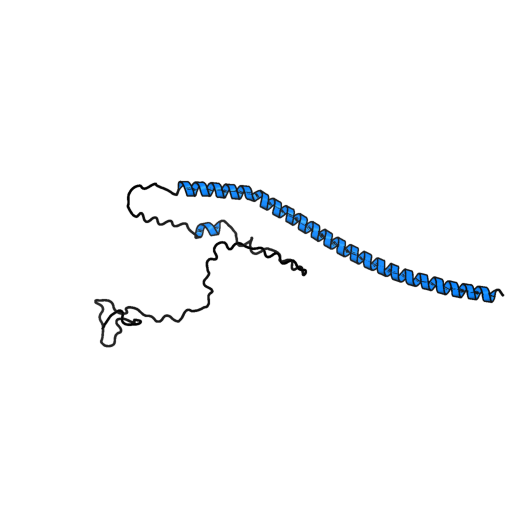64 1.00 46.47 87 VAL A O 1
ATOM 697 N N . GLU A 1 88 ? -9.292 -5.915 54.667 1.00 43.53 88 GLU A N 1
ATOM 698 C CA . GLU A 1 88 ? -9.309 -7.071 55.556 1.00 43.53 88 GLU A CA 1
ATOM 699 C C . GLU A 1 88 ? -10.757 -7.306 55.997 1.00 43.53 88 GLU A C 1
ATOM 701 O O . GLU A 1 88 ? -11.434 -6.386 56.451 1.00 43.53 88 GLU A O 1
ATOM 706 N N . GLY A 1 89 ? -11.237 -8.541 55.871 1.00 41.41 89 GLY A N 1
ATOM 707 C CA . GLY A 1 89 ? -12.537 -8.941 56.406 1.00 41.41 89 GLY A CA 1
ATOM 708 C C . GLY A 1 89 ? -13.628 -9.079 55.347 1.00 41.41 89 GLY A C 1
ATOM 709 O O . GLY A 1 89 ? -13.947 -8.168 54.588 1.00 41.41 89 GLY A O 1
ATOM 710 N N . ALA A 1 90 ? -14.205 -10.274 55.305 1.00 42.91 90 ALA A N 1
ATOM 711 C CA . ALA A 1 90 ? -15.191 -10.714 54.337 1.00 42.91 90 ALA A CA 1
ATOM 712 C C . ALA A 1 90 ? -16.437 -9.812 54.274 1.00 42.91 90 ALA A C 1
ATOM 714 O O . ALA A 1 90 ? -17.230 -9.751 55.208 1.00 42.91 90 ALA A O 1
ATOM 715 N N . SER A 1 91 ? -16.666 -9.184 53.124 1.00 37.94 91 SER A N 1
ATOM 716 C CA . SER A 1 91 ? -18.005 -8.854 52.624 1.00 37.94 91 SER A CA 1
ATOM 717 C C . SER A 1 91 ? -17.919 -8.573 51.121 1.00 37.94 91 SER A C 1
ATOM 719 O O . SER A 1 91 ? -17.057 -7.836 50.650 1.00 37.94 91 SER A O 1
ATOM 721 N N . ASN A 1 92 ? -18.767 -9.241 50.336 1.00 38.06 92 ASN A N 1
ATOM 722 C CA . ASN A 1 92 ? -18.768 -9.151 48.876 1.00 38.06 92 ASN A CA 1
ATOM 723 C C . ASN A 1 92 ? -19.159 -7.735 48.422 1.00 38.06 92 ASN A C 1
ATOM 725 O O . ASN A 1 92 ? -20.340 -7.389 48.416 1.00 38.06 92 ASN A O 1
ATOM 729 N N . ILE A 1 93 ? -18.183 -6.930 47.999 1.00 40.81 93 ILE A N 1
ATOM 730 C CA . ILE A 1 93 ? -18.430 -5.606 47.420 1.00 40.81 93 ILE A CA 1
ATOM 731 C C . ILE A 1 93 ? -18.613 -5.749 45.903 1.00 40.81 93 ILE A C 1
ATOM 733 O O . ILE A 1 93 ? -17.671 -6.015 45.156 1.00 40.81 93 ILE A O 1
ATOM 737 N N . PHE A 1 94 ? -19.839 -5.533 45.427 1.00 30.92 94 PHE A N 1
ATOM 738 C CA . PHE A 1 94 ? -20.145 -5.411 44.001 1.00 30.92 94 PHE A CA 1
ATOM 739 C C . PHE A 1 94 ? -19.731 -4.019 43.490 1.00 30.92 94 PHE A C 1
ATOM 741 O O . PHE A 1 94 ? -20.465 -3.044 43.627 1.00 30.92 94 PHE A O 1
ATOM 748 N N . MET A 1 95 ? -18.555 -3.919 42.867 1.00 36.56 95 MET A N 1
ATOM 749 C CA . MET A 1 95 ? -18.083 -2.697 42.200 1.00 36.56 95 MET A CA 1
ATOM 750 C C . MET A 1 95 ? -18.455 -2.718 40.709 1.00 36.56 95 MET A C 1
ATOM 752 O O . MET A 1 95 ? -17.785 -3.350 39.890 1.00 36.56 95 MET A O 1
ATOM 756 N N . LYS A 1 96 ? -19.523 -2.003 40.329 1.00 36.66 96 LYS A N 1
ATOM 757 C CA . LYS A 1 96 ? -19.841 -1.722 38.917 1.00 36.66 96 LYS A CA 1
ATOM 758 C C . LYS A 1 96 ? -18.916 -0.622 38.394 1.00 36.66 96 LYS A C 1
ATOM 760 O O . LYS A 1 96 ? -19.196 0.560 38.552 1.00 36.66 96 LYS A O 1
ATOM 765 N N . THR A 1 97 ? -17.829 -1.006 37.734 1.00 39.69 97 THR A N 1
ATOM 766 C CA . THR A 1 97 ? -16.971 -0.060 37.006 1.00 39.69 97 THR A CA 1
ATOM 767 C C . THR A 1 97 ? -17.489 0.109 35.576 1.00 39.69 97 THR A C 1
ATOM 769 O O . THR A 1 97 ? -17.217 -0.692 34.688 1.00 39.69 97 THR A O 1
ATOM 772 N N . HIS A 1 98 ? -18.278 1.160 35.342 1.00 31.39 98 HIS A N 1
ATOM 773 C CA . HIS A 1 98 ? -18.625 1.595 33.989 1.00 31.39 98 HIS A CA 1
ATOM 774 C C . HIS A 1 98 ? -17.514 2.502 33.456 1.00 31.39 98 HIS A C 1
ATOM 776 O O . HIS A 1 98 ? -17.561 3.715 33.632 1.00 31.39 98 HIS A O 1
ATOM 782 N N . TRP A 1 99 ? -16.529 1.936 32.760 1.00 33.03 99 TRP A N 1
ATOM 783 C CA . TRP A 1 99 ? -15.720 2.751 31.855 1.00 33.03 99 TRP A CA 1
ATOM 784 C C . TRP A 1 99 ? -16.457 2.859 30.525 1.00 33.03 99 TRP A C 1
ATOM 786 O O . TRP A 1 99 ? -16.714 1.868 29.840 1.00 33.03 99 TRP A O 1
ATOM 796 N N . SER A 1 100 ? -16.864 4.085 30.201 1.00 41.12 100 SER A N 1
ATOM 797 C CA . SER A 1 100 ? -17.552 4.426 28.964 1.00 41.12 100 SER A CA 1
ATOM 798 C C . SER A 1 100 ? -16.662 4.087 27.768 1.00 41.12 100 SER A C 1
ATOM 800 O O . SER A 1 100 ? -15.796 4.869 27.376 1.00 41.12 100 SER A O 1
ATOM 802 N N . GLN A 1 101 ? -16.943 2.950 27.126 1.00 32.09 101 GLN A N 1
ATOM 803 C CA . GLN A 1 101 ? -16.484 2.643 25.767 1.00 32.09 101 GLN A CA 1
ATOM 804 C C . GLN A 1 101 ? -16.772 3.812 24.804 1.00 32.09 101 GLN A C 1
ATOM 806 O O . GLN A 1 101 ? -16.084 3.969 23.808 1.00 32.09 101 GLN A O 1
ATOM 811 N N . LYS A 1 102 ? -17.730 4.695 25.118 1.00 38.47 102 LYS A N 1
ATOM 812 C CA . LYS A 1 102 ? -18.109 5.847 24.294 1.00 38.47 102 LYS A CA 1
ATOM 813 C C . LYS A 1 102 ? -17.116 7.020 24.332 1.00 38.47 102 LYS A C 1
ATOM 815 O O . LYS A 1 102 ? -17.096 7.795 23.382 1.00 38.47 102 LYS A O 1
ATOM 820 N N . LEU A 1 103 ? -16.308 7.172 25.388 1.00 43.34 103 LEU A N 1
ATOM 821 C CA . LEU A 1 103 ? -15.361 8.297 25.512 1.00 43.34 103 LEU A CA 1
ATOM 822 C C . LEU A 1 103 ? -13.978 7.999 24.918 1.00 43.34 103 LEU A C 1
ATOM 824 O O . LEU A 1 103 ? -13.300 8.921 24.474 1.00 43.34 103 LEU A O 1
ATOM 828 N N . LEU A 1 104 ? -13.589 6.725 24.832 1.00 42.12 104 LEU A N 1
ATOM 829 C CA . LEU A 1 104 ? -12.294 6.329 24.266 1.00 42.12 104 LEU A CA 1
ATOM 830 C C . LEU A 1 104 ? -12.266 6.355 22.729 1.00 42.12 104 LEU A C 1
ATOM 832 O O . LEU A 1 104 ? -11.218 6.625 22.153 1.00 42.12 104 LEU A O 1
ATOM 836 N N . TYR A 1 105 ? -13.407 6.180 22.053 1.00 42.72 105 TYR A N 1
ATOM 837 C CA . TYR A 1 105 ? -13.466 6.240 20.583 1.00 42.72 105 TYR A CA 1
ATOM 838 C C . TYR A 1 105 ? -13.596 7.652 19.999 1.00 42.72 105 TYR A C 1
ATOM 840 O O . TYR A 1 105 ? -13.559 7.800 18.783 1.00 42.72 105 TYR A O 1
ATOM 848 N N . ARG A 1 106 ? -13.742 8.699 20.824 1.00 41.44 106 ARG A N 1
ATOM 849 C CA . ARG A 1 106 ? -13.897 10.078 20.323 1.00 41.44 106 ARG A CA 1
ATOM 850 C C . ARG A 1 106 ? -12.597 10.885 20.305 1.00 41.44 106 ARG A C 1
ATOM 852 O O . ARG A 1 106 ? -12.580 11.956 19.715 1.00 41.44 106 ARG A O 1
ATOM 859 N N . ARG A 1 107 ? -11.531 10.401 20.956 1.00 41.78 107 ARG A N 1
ATOM 860 C CA . ARG A 1 107 ? -10.265 11.146 21.114 1.00 41.78 107 ARG A CA 1
ATOM 861 C C . ARG A 1 107 ? -9.114 10.640 20.244 1.00 41.78 107 ARG A C 1
ATOM 863 O O . ARG A 1 107 ? -8.085 11.294 20.175 1.00 41.78 107 ARG A O 1
ATOM 870 N N . LEU A 1 108 ? -9.298 9.513 19.560 1.00 42.97 108 LEU A N 1
ATOM 871 C CA . LEU A 1 108 ? -8.363 9.011 18.562 1.00 42.97 108 LEU A CA 1
ATOM 872 C C . LEU A 1 108 ? -9.126 8.861 17.245 1.00 42.97 108 LEU A C 1
ATOM 874 O O . LEU A 1 108 ? -9.958 7.963 17.116 1.00 42.97 108 LEU A O 1
ATOM 878 N N . ASN A 1 109 ? -8.845 9.735 16.274 1.00 45.66 109 ASN A N 1
ATOM 879 C CA . ASN A 1 109 ? -9.256 9.577 14.874 1.00 45.66 109 ASN A CA 1
ATOM 880 C C . ASN A 1 109 ? -8.506 8.382 14.248 1.00 45.66 109 ASN A C 1
ATOM 882 O O . ASN A 1 109 ? -7.669 8.518 13.365 1.00 45.66 109 ASN A O 1
ATOM 886 N N . LEU A 1 110 ? -8.800 7.173 14.727 1.00 45.56 110 LEU A N 1
ATOM 887 C CA . LEU A 1 110 ? -8.181 5.919 14.285 1.00 45.56 110 LEU A CA 1
ATOM 888 C C . LEU A 1 110 ? -8.599 5.501 12.868 1.00 45.56 110 LEU A C 1
ATOM 890 O O . LEU A 1 110 ? -8.013 4.575 12.313 1.00 45.56 110 LEU A O 1
ATOM 894 N N . ASN A 1 111 ? -9.589 6.172 12.276 1.00 46.09 111 ASN A N 1
ATOM 895 C CA . ASN A 1 111 ? -10.052 5.867 10.925 1.00 46.09 111 ASN A CA 1
ATOM 896 C C . ASN A 1 111 ? -9.121 6.417 9.833 1.00 46.09 111 ASN A C 1
ATOM 898 O O . ASN A 1 111 ? -9.117 5.854 8.748 1.00 46.09 111 ASN A O 1
ATOM 902 N N . GLU A 1 112 ? -8.309 7.446 10.101 1.00 42.69 112 GLU A N 1
ATOM 903 C CA . GLU A 1 112 ? -7.436 8.049 9.074 1.00 42.69 112 GLU A CA 1
ATOM 904 C C . GLU A 1 112 ? -6.076 7.342 8.939 1.00 42.69 112 GLU A C 1
ATOM 906 O O . GLU A 1 112 ? -5.514 7.278 7.848 1.00 42.69 112 GLU A O 1
ATOM 911 N N . LEU A 1 113 ? -5.574 6.726 10.016 1.00 44.78 113 LEU A N 1
ATOM 912 C CA . LEU A 1 113 ? -4.285 6.012 10.028 1.00 44.78 113 LEU A CA 1
ATOM 913 C C . LEU A 1 113 ? -4.341 4.608 9.404 1.00 44.78 113 LEU A C 1
ATOM 915 O O . LEU A 1 113 ? -3.304 4.032 9.086 1.00 44.78 113 LEU A O 1
ATOM 919 N N . VAL A 1 114 ? -5.537 4.032 9.249 1.00 45.81 114 VAL A N 1
ATOM 920 C CA . VAL A 1 114 ? -5.715 2.665 8.723 1.00 45.81 114 VAL A CA 1
ATOM 921 C C . VAL A 1 114 ? -6.082 2.664 7.235 1.00 45.81 114 VAL A C 1
ATOM 923 O O . VAL A 1 114 ? -5.871 1.657 6.564 1.00 45.81 114 VAL A O 1
ATOM 926 N N . THR A 1 115 ? -6.596 3.772 6.693 1.00 43.25 115 THR A N 1
ATOM 927 C CA . THR A 1 115 ? -7.073 3.831 5.301 1.00 43.25 115 THR A CA 1
ATOM 928 C C . THR A 1 115 ? -6.023 4.296 4.294 1.00 43.25 115 THR A C 1
ATOM 930 O O . THR A 1 115 ? -6.174 3.999 3.115 1.00 43.25 115 THR A O 1
ATOM 933 N N . ASN A 1 116 ? -4.949 4.964 4.729 1.00 43.78 116 ASN A N 1
ATOM 934 C CA . ASN A 1 116 ? -3.969 5.588 3.831 1.00 43.78 116 ASN A CA 1
ATOM 935 C C . ASN A 1 116 ? -2.581 4.939 3.917 1.00 43.78 116 ASN A C 1
ATOM 937 O O . ASN A 1 116 ? -1.590 5.604 4.203 1.00 43.78 116 ASN A O 1
ATOM 941 N N . VAL A 1 117 ? -2.497 3.634 3.650 1.00 45.41 117 VAL A N 1
ATOM 942 C CA . VAL A 1 117 ? -1.213 2.996 3.321 1.00 45.41 117 VAL A CA 1
ATOM 943 C C . VAL A 1 117 ? -1.213 2.723 1.816 1.00 45.41 117 VAL A C 1
ATOM 945 O O . VAL A 1 117 ? -1.976 1.859 1.376 1.00 45.41 117 VAL A O 1
ATOM 948 N N . PRO A 1 118 ? -0.422 3.445 1.000 1.00 44.00 118 PRO A N 1
ATOM 949 C CA . PRO A 1 118 ? -0.314 3.138 -0.418 1.00 44.00 118 PRO A CA 1
ATOM 950 C C . PRO A 1 118 ? 0.312 1.750 -0.592 1.00 44.00 118 PRO A C 1
ATOM 952 O O . PRO A 1 118 ? 1.417 1.470 -0.128 1.00 44.00 118 PRO A O 1
ATOM 955 N N . ILE A 1 119 ? -0.436 0.858 -1.241 1.00 41.25 119 ILE A N 1
ATOM 956 C CA . ILE A 1 119 ? 0.028 -0.468 -1.644 1.00 41.25 119 ILE A CA 1
ATOM 957 C C . ILE A 1 119 ? 0.888 -0.274 -2.896 1.00 41.25 119 ILE A C 1
ATOM 959 O O . ILE A 1 119 ? 0.357 -0.160 -3.999 1.00 41.25 119 ILE A O 1
ATOM 963 N N . TYR A 1 120 ? 2.210 -0.239 -2.741 1.00 33.19 120 TYR A N 1
ATOM 964 C CA . TYR A 1 120 ? 3.119 -0.382 -3.877 1.00 33.19 120 TYR A CA 1
ATOM 965 C C . TYR A 1 120 ? 3.238 -1.871 -4.203 1.00 33.19 120 TYR A C 1
ATOM 967 O O . TYR A 1 120 ? 3.841 -2.647 -3.461 1.00 33.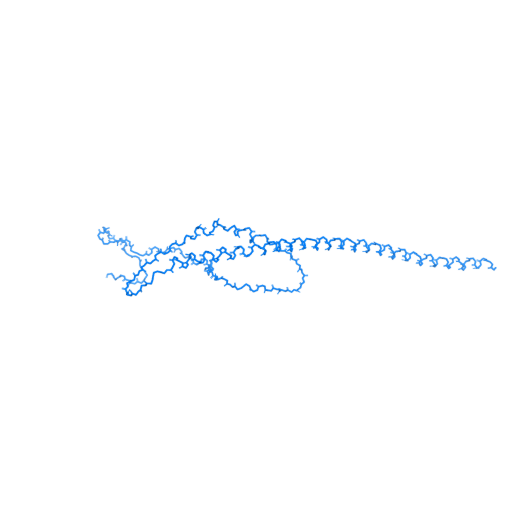19 120 TYR A O 1
ATOM 975 N N . ASN A 1 121 ? 2.587 -2.288 -5.286 1.00 40.91 121 ASN A N 1
ATOM 976 C CA . ASN A 1 121 ? 2.658 -3.654 -5.778 1.00 40.91 121 ASN A CA 1
ATOM 977 C C . ASN A 1 121 ? 3.931 -3.803 -6.624 1.00 40.91 121 ASN A C 1
ATOM 979 O O . ASN A 1 121 ? 3.919 -3.472 -7.806 1.00 40.91 121 ASN A O 1
ATOM 983 N N . THR A 1 122 ? 5.021 -4.284 -6.023 1.00 35.75 122 THR A N 1
ATOM 984 C CA . THR A 1 122 ? 6.233 -4.658 -6.766 1.00 35.75 122 THR A CA 1
ATOM 985 C C . THR A 1 122 ? 6.354 -6.175 -6.809 1.00 35.75 122 THR A C 1
ATOM 987 O O . THR A 1 122 ? 6.533 -6.854 -5.798 1.00 35.75 122 THR A O 1
ATOM 990 N N . THR A 1 123 ? 6.238 -6.706 -8.021 1.00 46.72 123 THR A N 1
ATOM 991 C CA . THR A 1 123 ? 6.495 -8.093 -8.394 1.00 46.72 123 THR A CA 1
ATOM 992 C C . THR A 1 123 ? 7.983 -8.412 -8.295 1.00 46.72 123 THR A C 1
ATOM 994 O O . THR A 1 123 ? 8.711 -8.228 -9.259 1.00 46.72 123 THR A O 1
ATOM 997 N N . SER A 1 124 ? 8.438 -8.923 -7.158 1.00 40.41 124 SER A N 1
ATOM 998 C CA . SER A 1 124 ? 9.583 -9.843 -7.090 1.00 40.41 124 SER A CA 1
ATOM 999 C C . SER A 1 124 ? 9.794 -10.265 -5.648 1.00 40.41 124 SER A C 1
ATOM 1001 O O . SER A 1 124 ? 9.785 -9.440 -4.739 1.00 40.41 124 SER A O 1
ATOM 1003 N N . GLY A 1 125 ? 9.926 -11.575 -5.462 1.00 45.56 125 GLY A N 1
ATOM 1004 C CA . GLY A 1 125 ? 9.838 -12.259 -4.186 1.00 45.56 125 GLY A CA 1
ATOM 1005 C C . GLY A 1 125 ? 10.712 -11.666 -3.092 1.00 45.56 125 GLY A C 1
ATOM 1006 O O . GLY A 1 125 ? 11.916 -11.570 -3.250 1.00 45.56 125 GLY A O 1
ATOM 1007 N N . LEU A 1 126 ? 10.066 -11.343 -1.977 1.00 34.34 126 LEU A N 1
ATOM 1008 C CA . LEU A 1 126 ? 10.467 -11.620 -0.599 1.00 34.34 126 LEU A CA 1
ATOM 1009 C C . LEU A 1 126 ? 9.226 -11.293 0.241 1.00 34.34 126 LEU A C 1
ATOM 1011 O O . LEU A 1 126 ? 8.981 -10.150 0.619 1.00 34.34 126 LEU A O 1
ATOM 1015 N N . SER A 1 127 ? 8.378 -12.300 0.466 1.00 35.28 127 SER A N 1
ATOM 1016 C CA . SER A 1 127 ? 7.192 -12.163 1.313 1.00 35.28 127 SER A CA 1
ATOM 1017 C C . SER A 1 127 ? 7.639 -11.979 2.765 1.00 35.28 127 SER A C 1
ATOM 1019 O O . SER A 1 127 ? 7.723 -12.947 3.523 1.00 35.28 127 SER A O 1
ATOM 1021 N N . PHE A 1 128 ? 7.912 -10.737 3.168 1.00 33.28 128 PHE A N 1
ATOM 1022 C CA . PHE A 1 128 ? 7.978 -10.363 4.575 1.00 33.28 128 PHE A CA 1
ATOM 1023 C C . PHE A 1 128 ? 6.580 -10.533 5.172 1.00 33.28 128 PHE A C 1
ATOM 1025 O O . PHE A 1 128 ? 5.757 -9.620 5.195 1.00 33.28 128 PHE A O 1
ATOM 1032 N 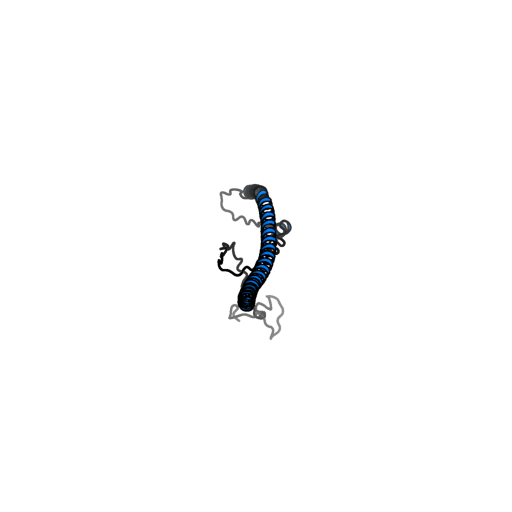N . THR A 1 129 ? 6.289 -11.735 5.665 1.00 35.34 129 THR A N 1
ATOM 1033 C CA . THR A 1 129 ? 5.141 -11.957 6.537 1.00 35.34 129 THR A CA 1
ATOM 1034 C C . THR A 1 129 ? 5.393 -11.200 7.832 1.00 35.34 129 THR A C 1
ATOM 1036 O O . THR A 1 129 ? 6.036 -11.711 8.751 1.00 35.34 129 THR A O 1
ATOM 1039 N N . PHE A 1 130 ? 4.888 -9.970 7.908 1.00 38.00 130 PHE A N 1
ATOM 1040 C CA . PHE A 1 130 ? 4.782 -9.233 9.156 1.00 38.00 130 PHE A CA 1
ATOM 1041 C C . PHE A 1 130 ? 3.894 -10.049 10.104 1.00 38.00 130 PHE A C 1
ATOM 1043 O O . PHE A 1 130 ? 2.664 -10.068 9.992 1.00 38.00 130 PHE A O 1
ATOM 1050 N N . ARG A 1 131 ? 4.523 -10.794 11.019 1.00 40.91 131 ARG A N 1
ATOM 1051 C CA . ARG A 1 131 ? 3.831 -11.582 12.038 1.00 40.91 131 ARG A CA 1
ATOM 1052 C C . ARG A 1 131 ? 3.225 -10.619 13.055 1.00 40.91 131 ARG A C 1
ATOM 1054 O O . ARG A 1 131 ? 3.813 -10.354 14.097 1.00 40.91 131 ARG A O 1
ATOM 1061 N N . ARG A 1 132 ? 2.023 -10.108 12.770 1.00 43.62 132 ARG A N 1
ATOM 1062 C CA . ARG A 1 132 ? 1.180 -9.471 13.789 1.00 43.62 132 ARG A CA 1
ATOM 1063 C C . ARG A 1 132 ? 0.903 -10.502 14.878 1.00 43.62 132 ARG A C 1
ATOM 1065 O O . ARG A 1 132 ? 0.200 -11.484 14.640 1.00 43.62 132 ARG A O 1
ATOM 1072 N N . TRP A 1 133 ? 1.418 -10.276 16.083 1.00 38.47 133 TRP A N 1
ATOM 1073 C CA . TRP A 1 133 ? 0.818 -10.885 17.261 1.00 38.47 133 TRP A CA 1
ATOM 1074 C C . TRP A 1 133 ? -0.628 -10.411 17.346 1.00 38.47 133 TRP A C 1
ATOM 1076 O O . TRP A 1 133 ? -0.916 -9.216 17.294 1.00 38.47 133 TRP A O 1
ATOM 1086 N N . ALA A 1 134 ? -1.544 -11.373 17.396 1.00 47.69 134 ALA A N 1
ATOM 1087 C CA . ALA A 1 134 ? -2.957 -11.107 17.549 1.00 47.69 134 ALA A CA 1
ATOM 1088 C C . ALA A 1 134 ? -3.182 -10.471 18.925 1.00 47.69 134 ALA A C 1
ATOM 1090 O O . ALA A 1 134 ? -3.254 -11.168 19.936 1.00 47.69 134 ALA A O 1
ATOM 1091 N N . THR A 1 135 ? -3.320 -9.148 18.975 1.00 57.25 135 THR A N 1
ATOM 1092 C CA . THR A 1 135 ? -4.032 -8.513 20.081 1.00 57.25 135 THR A CA 1
ATOM 1093 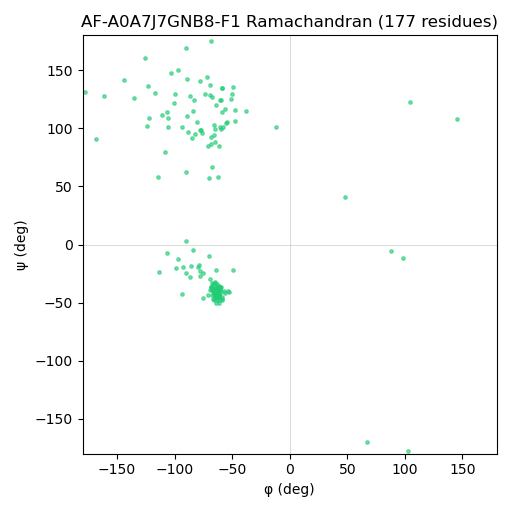C C . THR A 1 135 ? -5.444 -9.073 20.033 1.00 57.25 135 THR A C 1
ATOM 1095 O O . THR A 1 135 ? -6.043 -9.111 18.958 1.00 57.25 135 THR A O 1
ATOM 1098 N N . LYS A 1 136 ? -5.871 -9.658 21.165 1.00 47.09 136 LYS A N 1
ATOM 1099 C CA . LYS A 1 136 ? -7.088 -10.459 21.364 1.00 47.09 136 LYS A CA 1
ATOM 1100 C C . LYS A 1 136 ? -8.024 -10.331 20.165 1.00 47.09 136 LYS A C 1
ATOM 1102 O O . LYS A 1 136 ? -8.709 -9.316 20.043 1.00 47.09 136 LYS A O 1
ATOM 1107 N N . LYS A 1 137 ? -8.045 -11.337 19.272 1.00 47.81 137 LYS A N 1
ATOM 1108 C CA . LYS A 1 137 ? -9.168 -11.454 18.345 1.00 47.81 137 LYS A CA 1
ATOM 1109 C C . LYS A 1 137 ? -10.368 -11.500 19.275 1.00 47.81 137 LYS A C 1
ATOM 1111 O O . LYS A 1 137 ? -10.595 -12.512 19.935 1.00 47.81 137 LYS A O 1
ATOM 1116 N N . THR A 1 138 ? -11.115 -10.405 19.380 1.00 50.66 138 THR A N 1
ATOM 1117 C CA . THR A 1 138 ? -12.545 -10.537 19.576 1.00 50.66 138 THR A CA 1
ATOM 1118 C C . THR A 1 138 ? -12.898 -11.551 18.514 1.00 50.66 138 THR A C 1
ATOM 1120 O O . THR A 1 138 ? -12.743 -11.272 17.324 1.00 50.66 138 THR A O 1
ATOM 1123 N N . ALA A 1 139 ? -13.169 -12.783 18.936 1.00 53.50 139 ALA A N 1
ATOM 1124 C CA . ALA A 1 139 ? -13.778 -13.761 18.080 1.00 53.50 139 ALA A CA 1
ATOM 1125 C C . ALA A 1 139 ? -15.118 -13.121 17.737 1.00 53.50 139 ALA A C 1
ATOM 1127 O O . ALA A 1 139 ? -16.115 -13.299 18.430 1.00 53.50 139 ALA A O 1
ATOM 1128 N N . GLY A 1 140 ? -15.109 -12.259 16.719 1.00 54.56 140 GLY A N 1
ATOM 1129 C CA . GLY A 1 140 ? -16.279 -11.995 15.936 1.00 54.56 140 GLY A CA 1
ATOM 1130 C C . GLY A 1 140 ? -16.668 -13.383 15.502 1.00 54.56 140 GLY A C 1
ATOM 1131 O O . GLY A 1 140 ? -15.942 -14.006 14.726 1.00 54.56 140 GLY A O 1
ATOM 1132 N N . SER A 1 141 ? -17.725 -13.900 16.131 1.00 56.78 141 SER A N 1
ATOM 1133 C CA . SER A 1 141 ? -18.446 -15.054 15.638 1.00 56.78 141 SER A CA 1
ATOM 1134 C C . SER A 1 141 ? -18.465 -14.885 14.131 1.00 56.78 141 SER A C 1
ATOM 1136 O O . SER A 1 141 ? -18.961 -13.863 13.641 1.00 56.78 141 SER A O 1
ATOM 1138 N N . THR A 1 142 ? -17.808 -15.790 13.399 1.00 54.75 142 THR A N 1
ATOM 1139 C CA . THR A 1 142 ? -18.014 -15.860 11.959 1.00 54.75 142 THR A CA 1
ATOM 1140 C C . THR A 1 142 ? -19.521 -15.839 11.816 1.00 54.75 142 THR A C 1
ATOM 1142 O O . THR A 1 142 ? -20.175 -16.732 12.362 1.00 54.75 142 THR A O 1
ATOM 1145 N N . LYS A 1 143 ? -20.085 -14.796 11.198 1.00 59.69 143 LYS A N 1
ATOM 1146 C CA . LYS A 1 143 ? -21.519 -14.725 10.919 1.00 59.69 143 LYS A CA 1
ATOM 1147 C C . LYS A 1 143 ? -21.833 -15.761 9.834 1.00 59.69 143 LYS A C 1
ATOM 1149 O O . LYS A 1 143 ? -22.344 -15.429 8.775 1.00 59.69 143 LYS A O 1
ATOM 1154 N N . ASN A 1 144 ? -21.519 -17.031 10.083 1.00 60.34 144 ASN A N 1
ATOM 1155 C CA . ASN A 1 144 ? -22.260 -18.141 9.535 1.00 60.34 144 ASN A CA 1
ATOM 1156 C C . ASN A 1 144 ? -23.657 -17.871 10.064 1.00 60.34 144 ASN A C 1
ATOM 1158 O O . ASN A 1 144 ? -23.861 -18.038 11.264 1.00 60.34 144 ASN A O 1
ATOM 1162 N N . GLY A 1 145 ? -24.538 -17.323 9.225 1.00 67.19 145 GLY A N 1
ATOM 1163 C CA . GLY A 1 145 ? -25.904 -16.908 9.549 1.00 67.19 145 GLY A CA 1
ATOM 1164 C C . GLY A 1 145 ? -26.778 -18.080 9.995 1.00 67.19 145 GLY A C 1
ATOM 1165 O O . GLY A 1 145 ? -27.787 -18.390 9.378 1.00 67.19 145 GLY A O 1
ATOM 1166 N N . ARG A 1 146 ? -26.358 -18.763 11.057 1.00 70.06 146 ARG A N 1
ATOM 1167 C CA . ARG A 1 146 ? -27.011 -19.865 11.741 1.00 70.06 146 ARG A CA 1
ATOM 1168 C C . ARG A 1 146 ? -27.881 -19.258 12.823 1.00 70.06 146 ARG A C 1
ATOM 1170 O O . ARG A 1 146 ? -27.651 -19.476 14.007 1.00 70.06 146 ARG A O 1
ATOM 1177 N N . ASP A 1 147 ? -28.852 -18.467 12.399 1.00 79.00 147 ASP A N 1
ATOM 1178 C CA . ASP A 1 147 ? -29.996 -18.192 13.245 1.00 79.00 147 ASP A CA 1
ATOM 1179 C C . ASP A 1 147 ? -31.238 -18.734 12.550 1.00 79.00 147 ASP A C 1
ATOM 1181 O O . ASP A 1 147 ? -31.448 -18.549 11.350 1.00 79.00 147 ASP A O 1
ATOM 1185 N N . SER A 1 148 ? -32.029 -19.489 13.299 1.00 81.38 148 SER A N 1
ATOM 1186 C CA . SER A 1 148 ? -33.284 -20.038 12.802 1.00 81.38 148 SER A CA 1
ATOM 1187 C C . SER A 1 148 ? -34.412 -19.121 13.245 1.00 81.38 148 SER A C 1
ATOM 1189 O O . SER A 1 148 ? -34.329 -18.511 14.307 1.00 81.38 148 SER A O 1
ATOM 1191 N N . LYS A 1 149 ? -35.501 -19.043 12.470 1.00 88.12 149 LYS A N 1
ATOM 1192 C CA . LYS A 1 149 ? -36.668 -18.245 12.878 1.00 88.12 149 LYS A CA 1
ATOM 1193 C C . LYS A 1 149 ? -37.077 -18.591 14.323 1.00 88.12 149 LYS A C 1
ATOM 1195 O O . LYS A 1 149 ? -37.173 -19.788 14.639 1.00 88.12 149 LYS A O 1
ATOM 1200 N N . PRO A 1 150 ? -37.367 -17.586 15.172 1.00 88.62 150 PRO A N 1
ATOM 1201 C CA . PRO A 1 150 ? -37.689 -17.813 16.574 1.00 88.62 150 PRO A CA 1
ATOM 1202 C C . PRO A 1 150 ? -38.906 -18.734 16.698 1.00 88.62 150 PRO A C 1
ATOM 1204 O O . PRO A 1 150 ? -39.903 -18.587 15.993 1.00 88.62 150 PRO A O 1
ATOM 1207 N N . LYS A 1 151 ? -38.822 -19.720 17.596 1.00 91.56 151 LYS A N 1
ATOM 1208 C CA . LYS A 1 151 ? -39.873 -20.738 17.792 1.00 91.56 151 LYS A CA 1
ATOM 1209 C C . LYS A 1 151 ? -40.921 -20.346 18.839 1.00 91.56 151 LYS A C 1
ATOM 1211 O O . LYS A 1 151 ? -41.808 -21.145 19.125 1.00 91.56 151 LYS A O 1
ATOM 1216 N N . ASN A 1 152 ? -40.825 -19.137 19.401 1.00 94.44 152 ASN A N 1
ATOM 1217 C CA . ASN A 1 152 ? -41.782 -18.557 20.352 1.00 94.44 152 ASN A CA 1
ATOM 1218 C C . ASN A 1 152 ? -42.169 -19.508 21.500 1.00 94.44 152 ASN A C 1
ATOM 1220 O O . ASN A 1 152 ? -43.340 -19.587 21.888 1.00 94.44 152 ASN A O 1
ATOM 1224 N N . LEU A 1 153 ? -41.184 -20.237 22.029 1.00 94.94 153 LEU A N 1
ATOM 1225 C CA . LEU A 1 153 ? -41.326 -21.094 23.206 1.00 94.94 153 LEU A CA 1
ATOM 1226 C C . LEU A 1 153 ? -41.557 -20.245 24.472 1.00 94.94 153 LEU A C 1
ATOM 1228 O O . LEU A 1 153 ? -41.553 -19.015 24.417 1.00 94.94 153 LEU A O 1
ATOM 1232 N N . GLY A 1 154 ? -41.798 -20.900 25.601 1.00 95.12 154 GLY A N 1
ATOM 1233 C CA . GLY A 1 154 ? -42.026 -20.285 26.903 1.00 95.12 154 GLY A CA 1
ATOM 1234 C C . GLY A 1 154 ? -43.492 -20.244 27.332 1.00 95.12 154 GLY A C 1
ATOM 1235 O O . GLY A 1 154 ? -44.392 -20.746 26.646 1.00 95.12 154 GLY A O 1
ATOM 1236 N N . VAL A 1 155 ? -43.704 -19.642 28.499 1.00 94.31 155 VAL A N 1
ATOM 1237 C CA . VAL A 1 155 ? -45.007 -19.486 29.153 1.00 94.31 155 VAL A CA 1
ATOM 1238 C C . VAL A 1 155 ? -45.872 -18.497 28.371 1.00 94.31 155 VAL A C 1
ATOM 1240 O O . VAL A 1 155 ? -45.384 -17.483 27.872 1.00 94.31 155 VAL A O 1
ATOM 1243 N N . LYS A 1 156 ? -47.150 -18.835 28.205 1.00 95.31 156 LYS A N 1
ATOM 1244 C CA . LYS A 1 156 ? -48.163 -18.039 27.496 1.00 95.31 156 LYS A CA 1
ATOM 1245 C C . LYS A 1 156 ? -49.256 -17.521 28.420 1.00 95.31 156 LYS A C 1
ATOM 1247 O O . LYS A 1 156 ? -49.882 -16.524 28.079 1.00 95.31 156 LYS A O 1
ATOM 1252 N N . LYS A 1 157 ? -49.470 -18.185 29.556 1.00 93.62 157 LYS A N 1
ATOM 1253 C CA . LYS A 1 157 ? -50.402 -17.783 30.606 1.00 93.62 157 LYS A CA 1
ATOM 1254 C C . LYS A 1 157 ? -49.738 -17.934 31.963 1.00 93.62 157 LYS A C 1
ATOM 1256 O O . LYS A 1 157 ? -49.223 -19.009 32.265 1.00 93.62 157 LYS A O 1
ATOM 1261 N N . PHE A 1 158 ? -49.732 -16.860 32.744 1.00 93.31 158 PHE A N 1
ATOM 1262 C CA . PHE A 1 158 ? -49.258 -16.878 34.123 1.00 93.31 158 PHE A CA 1
ATOM 1263 C C . PHE A 1 158 ? -50.404 -17.194 35.095 1.00 93.31 158 PHE A C 1
ATOM 1265 O O . PHE A 1 158 ? -51.576 -17.243 34.713 1.00 93.31 158 PHE A O 1
ATOM 1272 N N . GLY A 1 159 ? -50.066 -17.453 36.359 1.00 92.75 159 GLY A N 1
ATOM 1273 C CA . GLY A 1 159 ? -51.060 -17.734 37.395 1.00 92.75 159 GLY A CA 1
ATOM 1274 C C . GLY A 1 159 ? -52.043 -16.572 37.567 1.00 92.75 159 GLY A C 1
ATOM 1275 O O . GLY A 1 159 ? -51.635 -15.416 37.603 1.00 92.75 159 GLY A O 1
ATOM 1276 N N . GLY A 1 160 ? -53.338 -16.884 37.660 1.00 91.00 160 GLY A N 1
ATOM 1277 C CA . GLY A 1 160 ? -54.406 -15.889 37.826 1.00 91.00 160 GLY A CA 1
ATOM 1278 C C . GLY A 1 160 ? -54.974 -15.317 36.522 1.00 91.00 160 GLY A C 1
ATOM 1279 O O . GLY A 1 160 ? -55.974 -14.604 36.557 1.00 91.00 160 GLY A O 1
ATOM 1280 N N . GLU A 1 161 ? -54.408 -15.652 35.361 1.00 93.81 161 GLU A N 1
ATOM 1281 C CA . GLU A 1 161 ? -55.005 -15.277 34.079 1.00 93.81 161 GLU A CA 1
ATOM 1282 C C . GLU A 1 161 ? -56.188 -16.181 33.704 1.00 93.81 161 GLU A C 1
ATOM 1284 O O . GLU A 1 161 ? -56.142 -17.401 33.859 1.00 93.81 161 GLU A O 1
ATOM 1289 N N . ARG A 1 162 ? -57.247 -15.596 33.129 1.00 93.44 162 ARG A N 1
ATOM 1290 C CA . ARG A 1 162 ? -58.401 -16.355 32.625 1.00 93.44 162 ARG A CA 1
ATOM 1291 C C . ARG A 1 162 ? -58.012 -17.174 31.385 1.00 93.44 162 ARG A C 1
ATOM 1293 O O . ARG A 1 162 ? -57.475 -16.633 30.414 1.00 93.44 162 ARG A O 1
ATOM 1300 N N . VAL A 1 163 ? -58.331 -18.470 31.399 1.00 94.31 163 VAL A N 1
ATOM 1301 C CA . VAL A 1 163 ? -58.056 -19.427 30.314 1.00 94.31 163 VAL A CA 1
ATOM 1302 C C . VAL A 1 163 ? -59.367 -20.077 29.864 1.00 94.31 163 VAL A C 1
ATOM 1304 O O . VAL A 1 163 ? -60.206 -20.425 30.689 1.00 94.31 163 VAL A O 1
ATOM 1307 N N . ILE A 1 164 ? -59.555 -20.206 28.550 1.00 95.50 164 ILE A N 1
ATOM 1308 C CA . ILE A 1 164 ? -60.685 -20.911 27.925 1.00 95.50 164 ILE A CA 1
ATOM 1309 C C . ILE A 1 164 ? -60.165 -22.277 27.440 1.00 95.50 164 ILE A C 1
ATOM 1311 O O . ILE A 1 164 ? -58.989 -22.353 27.060 1.00 95.50 164 ILE A O 1
ATOM 1315 N N . PRO A 1 165 ? -60.979 -23.352 27.436 1.00 95.12 165 PRO A N 1
ATOM 1316 C CA . PRO A 1 165 ? -60.576 -24.628 26.850 1.00 95.12 165 PRO A CA 1
ATOM 1317 C C . PRO A 1 165 ? -60.017 -24.453 25.430 1.00 95.12 165 PRO A C 1
ATOM 1319 O O . PRO A 1 165 ? -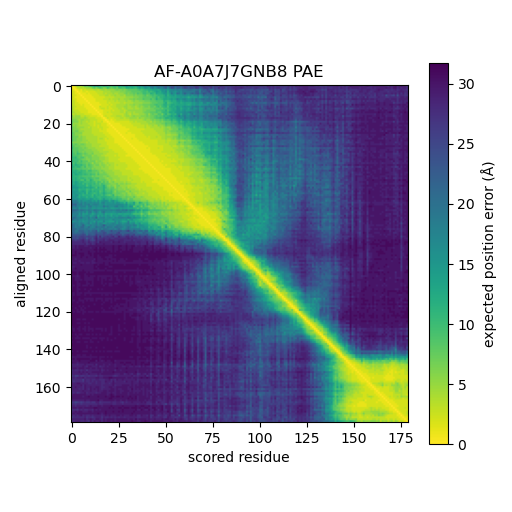60.621 -23.780 24.598 1.00 95.12 165 PRO A O 1
ATOM 1322 N N . GLY A 1 166 ? -58.840 -25.028 25.172 1.00 93.38 166 GLY A N 1
ATOM 1323 C CA . GLY A 1 166 ? -58.112 -24.891 23.901 1.00 93.38 166 GLY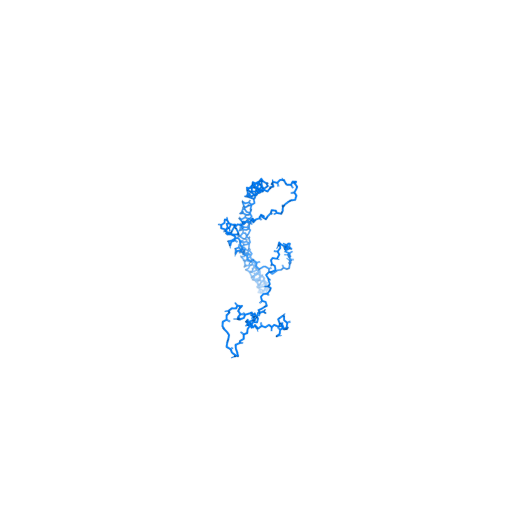 A CA 1
ATOM 1324 C C . GLY A 1 166 ? -56.986 -23.846 23.901 1.00 93.38 166 GLY A C 1
ATOM 1325 O O . GLY A 1 166 ? -56.149 -23.853 22.999 1.00 93.38 166 GLY A O 1
ATOM 1326 N N . ASN A 1 167 ? -56.893 -22.989 24.921 1.00 94.75 167 ASN A N 1
ATOM 1327 C CA . ASN A 1 167 ? -55.768 -22.063 25.058 1.00 94.75 167 ASN A CA 1
ATOM 1328 C C . ASN A 1 167 ? -54.471 -22.785 25.459 1.00 94.75 167 ASN A C 1
ATOM 1330 O O . ASN A 1 167 ? -54.459 -23.699 26.280 1.00 94.75 167 ASN A O 1
ATOM 1334 N N . ILE A 1 168 ? -53.345 -22.303 24.931 1.00 94.62 168 ILE A N 1
ATOM 1335 C CA . ILE A 1 168 ? -52.010 -22.814 25.262 1.00 94.62 168 ILE A CA 1
ATOM 1336 C C . ILE A 1 168 ? -51.479 -22.089 26.501 1.00 94.62 168 ILE A C 1
ATOM 1338 O O . ILE A 1 168 ? -51.424 -20.861 26.507 1.00 94.62 168 ILE A O 1
ATOM 1342 N N . ILE A 1 169 ? -51.036 -22.845 27.511 1.00 93.75 169 ILE A N 1
ATOM 1343 C CA 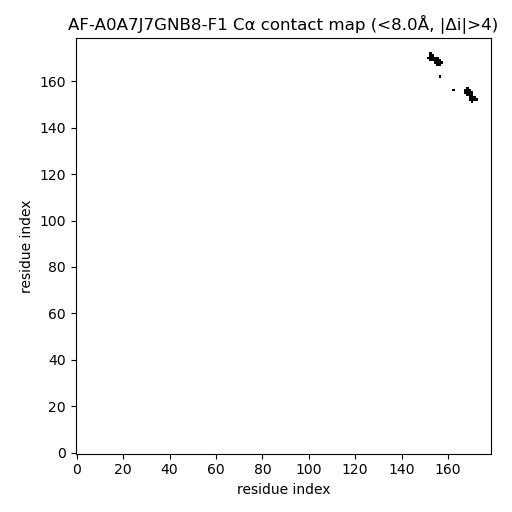. ILE A 1 169 ? -50.483 -22.301 28.765 1.00 93.75 169 ILE A CA 1
ATOM 1344 C C . ILE A 1 169 ? -48.953 -22.178 28.689 1.00 93.75 169 ILE A C 1
ATOM 1346 O O . ILE A 1 169 ? -48.405 -21.139 29.051 1.00 93.75 169 ILE A O 1
ATOM 1350 N N . VAL A 1 170 ? -48.246 -23.177 28.145 1.00 94.94 170 VAL A N 1
ATOM 1351 C CA . VAL A 1 170 ? -46.780 -23.163 27.954 1.00 94.94 170 VAL A CA 1
ATOM 1352 C C . VAL A 1 170 ? -46.409 -23.877 26.652 1.00 94.94 170 VAL A C 1
ATOM 1354 O O . VAL A 1 170 ? -46.992 -24.901 26.308 1.00 94.94 170 VAL A O 1
ATOM 1357 N N . ARG A 1 171 ? -45.413 -23.358 25.921 1.00 95.88 171 ARG A N 1
ATOM 1358 C CA . ARG A 1 171 ? -44.760 -24.054 24.797 1.00 95.88 171 ARG A CA 1
ATOM 1359 C C . ARG A 1 171 ? -43.332 -24.418 25.182 1.00 95.88 171 ARG A C 1
ATOM 1361 O O . ARG A 1 171 ? -42.493 -23.532 25.301 1.00 95.88 171 ARG A O 1
ATOM 1368 N N . GLN A 1 172 ? -43.033 -25.698 25.340 1.00 95.38 172 GLN A N 1
ATOM 1369 C CA . GLN A 1 172 ? -41.729 -26.168 25.819 1.00 95.38 172 GLN A CA 1
ATOM 1370 C C . GLN A 1 172 ? -41.091 -27.184 24.868 1.00 95.38 172 GLN A C 1
ATOM 1372 O O . GLN A 1 172 ? -41.756 -27.759 24.006 1.00 95.38 172 GLN A O 1
ATOM 1377 N N . ARG A 1 173 ? -39.774 -27.364 24.999 1.00 95.31 173 ARG A N 1
ATOM 1378 C CA . ARG A 1 173 ? -39.036 -28.483 24.400 1.00 95.31 173 ARG A CA 1
ATOM 1379 C C . ARG A 1 173 ? -38.812 -29.507 25.504 1.00 95.31 173 ARG A C 1
ATOM 1381 O O . ARG A 1 173 ? -38.229 -29.157 26.524 1.00 95.31 173 ARG A O 1
ATOM 1388 N N . GLY A 1 174 ? -39.294 -30.730 25.305 1.00 94.06 174 GLY A N 1
ATOM 1389 C CA . GLY A 1 174 ? -39.392 -31.703 26.395 1.00 94.06 174 GLY A CA 1
ATOM 1390 C C . GLY A 1 174 ? -40.426 -31.291 27.450 1.00 94.06 174 GLY A C 1
ATOM 1391 O O . GLY A 1 174 ? -41.199 -30.354 27.241 1.00 94.06 174 GLY A O 1
ATOM 1392 N N . THR A 1 175 ? -40.445 -31.999 28.575 1.00 91.44 175 THR A N 1
ATOM 1393 C CA . THR A 1 175 ? -41.419 -31.819 29.661 1.00 91.44 175 THR A CA 1
ATOM 1394 C C . THR A 1 175 ? -40.762 -31.183 30.881 1.00 91.44 175 THR A C 1
ATOM 1396 O O . THR A 1 175 ? -40.405 -31.863 31.837 1.00 91.44 175 THR A O 1
ATOM 1399 N N . HIS A 1 176 ? -40.577 -29.863 30.847 1.00 92.12 176 HIS A N 1
ATOM 1400 C CA . HIS A 1 176 ? -40.110 -29.125 32.025 1.00 92.12 176 HIS A CA 1
ATOM 1401 C C . HIS A 1 176 ? -41.243 -28.965 33.048 1.00 92.12 176 HIS A C 1
ATOM 1403 O O . HIS A 1 176 ? -41.070 -29.221 34.234 1.00 92.12 176 HIS A O 1
ATOM 1409 N N . PHE A 1 177 ? -42.425 -28.580 32.569 1.00 89.56 177 PHE A N 1
ATOM 1410 C CA . PHE A 1 177 ? -43.667 -28.627 33.331 1.00 89.56 177 PHE A CA 1
ATOM 1411 C C . PHE A 1 177 ? -44.445 -29.876 32.935 1.00 89.56 177 PHE A C 1
ATOM 1413 O O . PHE A 1 177 ? -44.629 -30.138 31.742 1.00 89.56 177 PHE A O 1
ATOM 1420 N N . HIS A 1 178 ? -44.868 -30.638 33.933 1.00 89.50 178 HIS A N 1
ATOM 1421 C CA . HIS A 1 178 ? -45.674 -31.835 33.740 1.00 89.50 178 HIS A CA 1
ATOM 1422 C C . HIS A 1 178 ? -47.160 -31.440 33.746 1.00 89.50 178 HIS A C 1
ATOM 1424 O O . HIS A 1 178 ? -47.509 -30.493 34.457 1.00 89.50 178 HIS A O 1
ATOM 1430 N N . PRO A 1 179 ? -47.985 -32.075 32.896 1.00 84.81 179 PRO A N 1
ATOM 1431 C CA . PRO A 1 179 ? -49.416 -31.802 32.819 1.00 84.81 179 PRO A CA 1
ATOM 1432 C C . PRO A 1 179 ? -50.162 -32.203 34.095 1.00 84.81 179 PRO A C 1
ATOM 1434 O O . PRO A 1 179 ? -49.699 -33.143 34.781 1.00 84.81 179 PRO A O 1
#

Mean predicted aligned error: 20.98 Å

Solvent-accessible surface area (backbone atoms only — not comparable to full-atom values): 11776 Å² total; per-residue (Å²): 115,71,71,57,57,54,49,56,50,50,55,50,50,54,52,53,52,52,56,50,51,53,53,50,53,52,50,52,48,52,53,52,51,51,51,51,53,52,50,53,51,52,51,53,52,51,51,52,52,52,53,52,51,50,52,53,51,53,51,56,55,57,67,47,48,60,61,55,50,51,52,52,53,55,52,47,54,56,52,52,74,72,58,73,83,88,74,87,74,95,69,94,78,86,77,86,80,81,76,61,73,74,62,66,66,74,78,50,80,64,71,64,78,71,70,73,69,87,82,80,87,72,95,69,93,73,87,78,76,77,79,73,77,77,71,77,71,73,77,66,70,73,80,69,82,83,71,74,83,83,80,79,63,45,78,68,56,65,92,90,61,93,78,60,96,88,65,72,47,64,38,74,84,74,77,87,71,79,135

Organism: Camellia sinensis (NCBI:txid4442)

InterPro domains:
  IPR001684 Large ribosomal subunit protein bL27 [PF01016] (134-179)
  IPR001684 Large ribosomal subunit protein bL27 [PR00063] (136-160)
  IPR001684 Large ribosomal subunit protein bL27 [PR00063] (161-179)
  IPR001684 Large ribosomal subunit protein bL27 [PTHR15893] (107-179)

Secondary structure (DSSP, 8-state):
-HHHHHHHHHHHHHHHHHHHHHHHHHHHHHHHHHHHHHHHHHHHHHHHHHHHHHHHHHHHHHHHHHHHHHHHHHHHHHHHHHS-----S-----------HHHHTTS--TTHHHH--------SS----------------------PPP---EESS-TT----TT---EE-SS-SS--

pLDDT: mean 73.17, std 24.03, range [30.92, 98.12]

Foldseek 3Di:
DVVVVVVVVVVVVVVVVVVVVVVVVVVVVVVVVVVVVVVVVVVVVVVVVVVVVVVVVVVVVVVCVVVVVVVVVVVVVVVVVVDDDDDDDDDDDDDDDDDPPPVVVPPDPPVVVPPDDDDPDDPDDDPPPPPPDDPDPPCPPPPPVPDDDDPPFAADDDPPDDDDPPDDGGGDDPPPDDD